Protein AF-U5P111-F1 (afdb_monomer)

Nearest PDB structures (foldseek):
  3omi-assembly2_C  TM=9.781E-01  e=2.797E-23  Cereibacter sphaeroides 2.4.1
  3oma-assembly1_A  TM=9.787E-01  e=3.598E-23  Cereibacter sphaeroides 2.4.1
  3hb3-assembly1_A  TM=9.740E-01  e=3.308E-23  Paracoccus denitrificans
  3ehb-assembly1_A  TM=9.715E-01  e=9.066E-23  Paracoccus denitrificans
  8c8q-assembly1_A  TM=9.829E-01  e=3.477E-22  Schizosaccharomyces pombe

Structure (mmCIF, N/CA/C/O backbone):
data_AF-U5P111-F1
#
_entry.id   AF-U5P111-F1
#
loop_
_atom_site.group_PDB
_atom_site.id
_atom_site.type_symbol
_atom_site.label_atom_id
_atom_site.label_alt_id
_atom_site.label_comp_id
_atom_site.label_asym_id
_atom_site.label_entity_id
_atom_site.label_seq_id
_atom_site.pdbx_PDB_ins_code
_atom_site.Cartn_x
_atom_site.Cartn_y
_atom_site.Cartn_z
_atom_site.occupancy
_atom_site.B_iso_or_equiv
_atom_site.auth_seq_id
_atom_site.auth_comp_id
_atom_site.auth_asym_id
_atom_site.auth_atom_id
_atom_site.pdbx_PDB_model_num
ATOM 1 N N . ILE A 1 1 ? 8.908 1.635 3.260 1.00 92.62 1 ILE A N 1
ATOM 2 C CA . ILE A 1 1 ? 7.699 0.840 2.935 1.00 92.62 1 ILE A CA 1
ATOM 3 C C . ILE A 1 1 ? 7.747 -0.509 3.658 1.00 92.62 1 ILE A C 1
ATOM 5 O O . ILE A 1 1 ? 7.206 -0.600 4.757 1.00 92.62 1 ILE A O 1
ATOM 9 N N . PHE A 1 2 ? 8.498 -1.484 3.136 1.00 94.75 2 PHE A N 1
ATOM 10 C CA . PHE A 1 2 ? 8.442 -2.889 3.569 1.00 94.75 2 PHE A CA 1
ATOM 11 C C . PHE A 1 2 ? 9.023 -3.203 4.952 1.00 94.75 2 PHE A C 1
ATOM 13 O O . PHE A 1 2 ? 8.617 -4.177 5.564 1.00 94.75 2 PHE A O 1
ATOM 20 N N . PHE A 1 3 ? 9.935 -2.386 5.486 1.00 95.44 3 PHE A N 1
ATOM 21 C CA . PHE A 1 3 ? 10.638 -2.689 6.748 1.00 95.44 3 PHE A CA 1
ATOM 22 C C . PHE A 1 3 ? 10.368 -1.685 7.877 1.00 95.44 3 PHE A C 1
ATOM 24 O O . PHE A 1 3 ? 11.068 -1.678 8.880 1.00 95.44 3 PHE A O 1
ATOM 31 N N . ASN A 1 4 ? 9.359 -0.822 7.719 1.00 94.19 4 ASN A N 1
ATOM 32 C CA . ASN A 1 4 ? 8.941 0.119 8.764 1.00 94.19 4 ASN A CA 1
ATOM 33 C C . ASN A 1 4 ? 7.410 0.184 8.852 1.00 94.19 4 ASN A C 1
ATOM 35 O O . ASN A 1 4 ? 6.825 -0.430 9.738 1.00 94.19 4 ASN A O 1
ATOM 39 N N . ILE A 1 5 ? 6.759 0.838 7.883 1.00 94.81 5 ILE A N 1
ATOM 40 C CA . ILE A 1 5 ? 5.301 1.033 7.887 1.00 94.81 5 ILE A CA 1
ATOM 41 C C . ILE A 1 5 ? 4.551 -0.296 7.885 1.00 94.81 5 ILE A C 1
ATOM 43 O O . ILE A 1 5 ? 3.674 -0.495 8.720 1.00 94.81 5 ILE A O 1
ATOM 47 N N . MET A 1 6 ? 4.920 -1.218 6.994 1.00 95.25 6 MET A N 1
ATOM 48 C CA . MET A 1 6 ? 4.245 -2.509 6.882 1.00 95.25 6 MET A CA 1
ATOM 49 C C . MET A 1 6 ? 4.397 -3.359 8.170 1.00 95.25 6 MET A C 1
ATOM 51 O O . MET A 1 6 ? 3.378 -3.723 8.766 1.00 95.25 6 MET A O 1
ATOM 55 N N . PRO A 1 7 ? 5.613 -3.585 8.716 1.00 94.69 7 PRO A N 1
ATOM 56 C CA . PRO A 1 7 ? 5.781 -4.249 10.007 1.00 94.69 7 PRO A CA 1
ATOM 57 C C . PRO A 1 7 ? 5.166 -3.500 11.186 1.00 94.69 7 PRO A C 1
ATOM 59 O O . PRO A 1 7 ? 4.775 -4.148 12.143 1.00 94.69 7 PRO A O 1
ATOM 62 N N . GLY A 1 8 ? 5.077 -2.169 11.157 1.00 94.94 8 GLY A N 1
ATOM 63 C CA . GLY A 1 8 ? 4.515 -1.382 12.255 1.00 94.94 8 GLY A CA 1
ATOM 64 C C . GLY A 1 8 ? 2.986 -1.396 12.282 1.00 94.94 8 GLY A C 1
ATOM 65 O O . GLY A 1 8 ? 2.378 -1.803 13.273 1.00 94.94 8 GLY A O 1
ATOM 66 N N . LEU A 1 9 ? 2.359 -0.960 11.187 1.00 95.62 9 LEU A N 1
ATOM 67 C CA . LEU A 1 9 ? 0.913 -0.747 11.099 1.00 95.62 9 LEU A CA 1
ATOM 68 C C . LEU A 1 9 ? 0.121 -2.013 10.764 1.00 95.62 9 LEU A C 1
ATOM 70 O O . LEU A 1 9 ? -0.975 -2.188 11.286 1.00 95.62 9 LEU A O 1
ATOM 74 N N . PHE A 1 10 ? 0.629 -2.892 9.901 1.00 97.06 10 PHE A N 1
ATOM 75 C CA . PHE A 1 10 ? -0.051 -4.156 9.612 1.00 97.06 10 PHE A CA 1
ATOM 76 C C . PHE A 1 10 ? 0.418 -5.248 10.571 1.00 97.06 10 PHE A C 1
ATOM 78 O O . PHE A 1 10 ? -0.392 -5.829 11.290 1.00 97.06 10 PHE A O 1
ATOM 85 N N . GLY A 1 11 ? 1.735 -5.470 10.635 1.00 95.25 11 GLY A N 1
ATOM 86 C CA . GLY A 1 11 ? 2.344 -6.484 11.491 1.00 95.25 11 GLY A CA 1
ATOM 87 C C . GLY A 1 11 ? 2.107 -6.216 12.977 1.00 95.25 11 GLY A C 1
ATOM 88 O O . GLY A 1 11 ? 1.381 -6.956 13.625 1.00 95.25 11 GLY A O 1
ATOM 89 N N . GLY A 1 12 ? 2.710 -5.174 13.538 1.00 94.19 12 GLY A N 1
ATOM 90 C CA . GLY A 1 12 ? 2.737 -4.896 14.973 1.00 94.19 12 GLY A CA 1
ATOM 91 C C . GLY A 1 12 ? 1.351 -4.613 15.537 1.00 94.19 12 GLY A C 1
ATOM 92 O O . GLY A 1 12 ? 0.909 -5.301 16.457 1.00 94.19 12 GLY A O 1
ATOM 93 N N . PHE A 1 13 ? 0.633 -3.651 14.949 1.00 95.25 13 PHE A N 1
ATOM 94 C CA . PHE A 1 13 ? -0.731 -3.337 15.380 1.00 95.25 13 PHE A CA 1
ATOM 95 C C . PHE A 1 13 ? -1.688 -4.523 15.178 1.00 95.25 13 PHE A C 1
ATOM 97 O O . PHE A 1 13 ? -2.450 -4.842 16.089 1.00 95.25 13 PHE A O 1
ATOM 104 N N . GLY A 1 14 ? -1.633 -5.213 14.032 1.00 96.44 14 GLY A N 1
ATOM 105 C CA . GLY A 1 14 ? -2.470 -6.387 13.774 1.00 96.44 14 GLY A CA 1
ATOM 106 C C . GLY A 1 14 ? -2.196 -7.520 14.762 1.00 96.44 14 GLY A C 1
ATOM 107 O O . GLY A 1 14 ? -3.120 -8.039 15.377 1.00 96.44 14 GLY A O 1
ATOM 108 N N . ASN A 1 15 ? -0.928 -7.849 14.998 1.00 96.62 15 ASN A N 1
ATOM 109 C CA . ASN A 1 15 ? -0.552 -8.916 15.921 1.00 96.62 15 ASN A CA 1
ATOM 110 C C . ASN A 1 15 ? -0.963 -8.641 17.363 1.00 96.62 15 ASN A C 1
ATOM 112 O O . ASN A 1 15 ? -1.426 -9.551 18.047 1.00 96.62 15 ASN A O 1
ATOM 116 N N . TYR A 1 16 ? -0.806 -7.399 17.817 1.00 95.12 16 TYR A N 1
ATOM 117 C CA . TYR A 1 16 ? -1.111 -7.038 19.193 1.00 95.12 16 TYR A CA 1
ATOM 118 C C . TYR A 1 16 ? -2.617 -6.855 19.418 1.00 95.12 16 TYR A C 1
ATOM 120 O O . TYR A 1 16 ? -3.183 -7.410 20.356 1.00 95.12 16 TYR A O 1
ATOM 128 N N . PHE A 1 17 ? -3.292 -6.084 18.559 1.00 96.06 17 PHE A N 1
ATOM 129 C CA . PHE A 1 17 ? -4.669 -5.661 18.815 1.00 96.06 17 PHE A CA 1
ATOM 130 C C . PHE A 1 17 ? -5.727 -6.533 18.160 1.00 96.06 17 PHE A C 1
ATOM 132 O O . PHE A 1 17 ? -6.838 -6.577 18.680 1.00 96.06 17 PHE A O 1
ATOM 139 N N . LEU A 1 18 ? -5.453 -7.228 17.051 1.00 97.19 18 LEU A N 1
ATOM 140 C CA . LEU A 1 18 ? -6.498 -8.003 16.375 1.00 97.19 18 LEU A CA 1
ATOM 141 C C . LEU A 1 18 ? -7.121 -9.079 17.282 1.00 97.19 18 LEU A C 1
ATOM 143 O O . LEU A 1 18 ? -8.354 -9.150 17.298 1.00 97.19 18 LEU A O 1
ATOM 147 N N . PRO A 1 19 ? -6.353 -9.854 18.082 1.00 96.81 19 PRO A N 1
ATOM 148 C CA . PRO A 1 19 ? -6.948 -10.801 19.022 1.00 96.81 19 PRO A CA 1
ATOM 149 C C . PRO A 1 19 ? -7.840 -10.111 20.057 1.00 96.81 19 PRO A C 1
ATOM 151 O O . PRO A 1 19 ? -8.974 -10.528 20.286 1.00 96.81 19 PRO A O 1
ATOM 154 N N . ILE A 1 20 ? -7.362 -8.993 20.613 1.00 95.62 20 ILE A N 1
ATOM 155 C CA . ILE A 1 20 ? -8.074 -8.201 21.623 1.00 95.62 20 ILE A CA 1
ATOM 156 C C . ILE A 1 20 ? -9.394 -7.670 21.050 1.00 95.62 20 ILE A C 1
ATOM 158 O O . ILE A 1 20 ? -10.451 -7.834 21.656 1.00 95.62 20 ILE A O 1
ATOM 162 N N . LEU A 1 21 ? -9.352 -7.091 19.849 1.00 95.44 21 LEU A N 1
ATOM 163 C CA . LEU A 1 21 ? -10.518 -6.548 19.149 1.00 95.44 21 LEU A CA 1
ATOM 164 C C . LEU A 1 21 ? -11.525 -7.636 18.750 1.00 95.44 21 LEU A C 1
ATOM 166 O O . LEU A 1 21 ? -12.714 -7.350 18.628 1.00 95.44 21 LEU A O 1
ATOM 170 N N . CYS A 1 22 ? -11.069 -8.875 18.553 1.00 95.75 22 CYS A N 1
ATOM 171 C CA . CYS A 1 22 ? -11.931 -10.024 18.277 1.00 95.75 22 CYS A CA 1
ATOM 172 C C . CYS A 1 22 ? -12.444 -10.717 19.550 1.00 95.75 22 CYS A C 1
ATOM 174 O O . CYS A 1 22 ? -13.313 -11.587 19.452 1.00 95.75 22 CYS A O 1
ATOM 176 N N . GLY A 1 23 ? -11.925 -10.360 20.729 1.00 95.44 23 GLY A N 1
ATOM 177 C CA . GLY A 1 23 ? -12.193 -11.066 21.981 1.00 95.44 23 GLY A CA 1
ATOM 178 C C . GLY A 1 23 ? -11.633 -12.494 22.005 1.00 95.44 23 GLY A C 1
ATOM 179 O O . GLY A 1 23 ? -12.200 -13.356 22.673 1.00 95.44 23 GLY A O 1
ATOM 180 N N . SER A 1 24 ? -10.561 -12.760 21.255 1.00 95.62 24 SER A N 1
ATOM 181 C CA . SER A 1 24 ? -9.859 -14.045 21.236 1.00 95.62 24 SER A CA 1
ATOM 182 C C . SER A 1 24 ? -8.612 -13.994 22.119 1.00 95.62 24 SER A C 1
ATOM 184 O O . SER A 1 24 ? -7.930 -12.973 22.171 1.00 95.62 24 SER A O 1
ATOM 186 N N . ALA A 1 25 ? -8.274 -15.110 22.769 1.00 94.19 25 ALA A N 1
ATOM 187 C CA . ALA A 1 25 ? -7.081 -15.193 23.616 1.00 94.19 25 ALA A CA 1
ATOM 188 C C . ALA A 1 25 ? -5.769 -15.067 22.819 1.00 94.19 25 ALA A C 1
ATOM 190 O O . ALA A 1 25 ? -4.797 -14.522 23.329 1.00 94.19 25 ALA A O 1
ATOM 191 N N . GLU A 1 26 ? -5.749 -15.552 21.574 1.00 95.69 26 GLU A N 1
ATOM 192 C CA . GLU A 1 26 ? -4.587 -15.491 20.687 1.00 95.69 26 GLU A CA 1
ATOM 193 C C . GLU A 1 26 ? -5.014 -15.552 19.206 1.00 95.69 26 GLU A C 1
ATOM 195 O O . GLU A 1 26 ? -6.188 -15.774 18.896 1.00 95.69 26 GLU A O 1
ATOM 200 N N . LEU A 1 27 ? -4.066 -15.337 18.289 1.00 97.62 27 LEU A N 1
ATOM 201 C CA . LEU A 1 27 ? -4.226 -15.595 16.857 1.00 97.62 27 LEU A CA 1
ATOM 202 C C . LEU A 1 27 ? -4.373 -17.098 16.563 1.00 97.62 27 LEU A C 1
ATOM 204 O O . LEU A 1 27 ? -3.871 -17.944 17.299 1.00 97.62 27 LEU A O 1
ATOM 208 N N . ALA A 1 28 ? -5.001 -17.429 15.434 1.00 97.88 28 ALA A N 1
ATOM 209 C CA . ALA A 1 28 ? -5.301 -18.805 15.039 1.00 97.88 28 ALA A CA 1
ATOM 210 C C . ALA A 1 28 ? -4.066 -19.693 14.845 1.00 97.88 28 ALA A C 1
ATOM 212 O O . ALA A 1 28 ? -4.097 -20.876 15.181 1.00 97.88 28 ALA A O 1
ATOM 213 N N . TYR A 1 29 ? -2.973 -19.130 14.332 1.00 97.75 29 TYR A N 1
ATOM 214 C CA . TYR A 1 29 ? -1.736 -19.856 14.068 1.00 97.75 29 TYR A CA 1
ATOM 215 C C . TYR A 1 29 ? -0.525 -19.178 14.735 1.00 97.75 29 TYR A C 1
ATOM 217 O O . TYR A 1 29 ? 0.287 -18.554 14.047 1.00 97.75 29 TYR A O 1
ATOM 225 N N . PRO A 1 30 ? -0.322 -19.337 16.059 1.00 96.88 30 PRO A N 1
ATOM 226 C CA . PRO A 1 30 ? 0.752 -18.649 16.790 1.00 96.88 30 PRO A CA 1
ATOM 227 C C . PRO A 1 30 ? 2.161 -18.954 16.257 1.00 96.88 30 PRO A C 1
ATOM 229 O O . PRO A 1 30 ? 3.028 -18.085 16.206 1.00 96.88 30 PRO A O 1
ATOM 232 N N . ARG A 1 31 ? 2.401 -20.186 15.784 1.00 97.62 31 ARG A N 1
ATOM 233 C CA . ARG A 1 31 ? 3.701 -20.586 15.211 1.00 97.62 31 ARG A CA 1
ATOM 234 C C . ARG A 1 31 ? 3.961 -19.964 13.841 1.00 97.62 31 ARG A C 1
ATOM 236 O O . ARG A 1 31 ? 5.062 -19.486 13.599 1.00 97.62 31 ARG A O 1
ATOM 243 N N . ILE A 1 32 ? 2.948 -19.937 12.968 1.00 96.31 32 ILE A N 1
ATOM 244 C CA . ILE A 1 32 ? 3.015 -19.235 11.673 1.00 96.31 32 ILE A CA 1
ATOM 245 C C . ILE A 1 32 ? 3.294 -17.755 11.925 1.00 96.31 32 ILE A C 1
ATOM 247 O O . ILE A 1 32 ? 4.134 -17.160 11.258 1.00 96.31 32 ILE A O 1
ATOM 251 N N . ASN A 1 33 ? 2.657 -17.198 12.953 1.00 97.50 33 ASN A N 1
ATOM 252 C CA . ASN A 1 33 ? 2.879 -15.829 13.368 1.00 97.50 33 ASN A CA 1
ATOM 253 C C . ASN A 1 33 ? 4.335 -15.554 13.761 1.00 97.50 33 ASN A C 1
ATOM 255 O O . ASN A 1 33 ? 4.964 -14.642 13.229 1.00 97.50 33 ASN A O 1
ATOM 259 N N . SER A 1 34 ? 4.888 -16.390 14.644 1.00 97.06 34 SER A N 1
ATOM 260 C CA . SER A 1 34 ? 6.286 -16.301 15.073 1.00 97.06 34 SER A CA 1
ATOM 261 C C . SER A 1 34 ? 7.255 -16.415 13.893 1.00 97.06 34 SER A C 1
ATOM 263 O O . SER A 1 34 ? 8.165 -15.597 13.778 1.00 97.06 34 SER A O 1
ATOM 265 N N . ILE A 1 35 ? 7.026 -17.359 12.972 1.00 97.62 35 ILE A N 1
ATOM 266 C CA . ILE A 1 35 ? 7.855 -17.504 11.766 1.00 97.62 35 ILE A CA 1
ATOM 267 C C . ILE A 1 35 ? 7.774 -16.240 10.905 1.00 97.62 35 ILE A C 1
ATOM 269 O O . ILE A 1 35 ? 8.812 -15.721 10.505 1.00 97.62 35 ILE A O 1
ATOM 273 N N . SER A 1 36 ? 6.573 -15.708 10.662 1.00 97.00 36 SER A N 1
ATOM 274 C CA . SER A 1 36 ? 6.403 -14.501 9.845 1.00 97.00 36 SER A CA 1
ATOM 275 C C . SER A 1 36 ? 7.185 -13.306 10.406 1.00 97.00 36 SER A C 1
ATOM 277 O O . SER A 1 36 ? 7.883 -12.621 9.657 1.00 97.00 36 SER A O 1
ATOM 279 N N . LEU A 1 37 ? 7.181 -13.116 11.729 1.00 95.00 37 LEU A N 1
ATOM 280 C CA . LEU A 1 37 ? 7.970 -12.077 12.390 1.00 95.00 37 LEU A CA 1
ATOM 281 C C . LEU A 1 37 ? 9.480 -12.296 12.212 1.00 95.00 37 LEU A C 1
ATOM 283 O O . LEU A 1 37 ? 10.203 -11.344 11.925 1.00 95.00 37 LEU A O 1
ATOM 287 N N . LEU A 1 38 ? 9.958 -13.536 12.359 1.00 96.69 38 LEU A N 1
ATOM 288 C CA . LEU A 1 38 ? 11.382 -13.881 12.250 1.00 96.69 38 LEU A CA 1
ATOM 289 C C . LEU A 1 38 ? 11.925 -13.769 10.820 1.00 96.69 38 LEU A C 1
ATOM 291 O O . LEU A 1 38 ? 13.113 -13.505 10.641 1.00 96.69 38 LEU A O 1
ATOM 295 N N . LEU A 1 39 ? 11.074 -13.917 9.803 1.00 97.81 39 LEU A N 1
ATOM 296 C CA . LEU A 1 39 ? 11.463 -13.697 8.409 1.00 97.81 39 LEU A CA 1
ATOM 297 C C . LEU A 1 39 ? 11.758 -12.221 8.107 1.00 97.81 39 LEU A C 1
ATOM 299 O O . LEU A 1 39 ? 12.556 -11.938 7.218 1.00 97.81 39 LEU A O 1
ATOM 303 N N . GLN A 1 40 ? 11.180 -11.274 8.853 1.00 96.69 40 GLN A N 1
ATOM 304 C CA . GLN A 1 40 ? 11.347 -9.849 8.567 1.00 96.69 40 GLN A CA 1
ATOM 305 C C . GLN A 1 40 ? 12.775 -9.310 8.757 1.00 96.69 40 GLN A C 1
ATOM 307 O O . GLN A 1 40 ? 13.263 -8.637 7.846 1.00 96.69 40 GLN A O 1
ATOM 312 N N . PRO A 1 41 ? 13.493 -9.590 9.865 1.00 97.12 41 PRO A N 1
ATOM 313 C CA . PRO A 1 41 ? 14.898 -9.204 9.975 1.00 97.12 41 PRO A CA 1
ATOM 314 C C . PRO A 1 41 ? 15.779 -9.920 8.943 1.00 97.12 41 PRO A C 1
ATOM 316 O O . PRO A 1 41 ? 16.716 -9.310 8.438 1.00 97.12 41 PRO A O 1
ATOM 319 N N . VAL A 1 42 ? 15.466 -11.168 8.570 1.00 97.81 42 VAL A N 1
ATOM 320 C CA . VAL A 1 42 ? 16.195 -11.889 7.510 1.00 97.81 42 VAL A CA 1
ATOM 321 C C . VAL A 1 42 ? 16.022 -11.184 6.163 1.00 97.81 42 VAL A C 1
ATOM 323 O O . VAL A 1 42 ? 17.011 -10.871 5.505 1.00 97.81 42 VAL A O 1
ATOM 326 N N . ALA A 1 43 ? 14.783 -10.864 5.782 1.00 98.06 43 ALA A N 1
ATOM 327 C CA . ALA A 1 43 ? 14.477 -10.101 4.575 1.00 98.06 43 ALA A CA 1
ATOM 328 C C . ALA A 1 43 ? 15.171 -8.731 4.564 1.00 98.06 43 ALA A C 1
ATOM 330 O O . ALA A 1 43 ? 15.718 -8.324 3.543 1.00 98.06 43 ALA A O 1
ATOM 331 N N . PHE A 1 44 ? 15.191 -8.035 5.702 1.00 97.12 44 PHE A N 1
ATOM 332 C CA . PHE A 1 44 ? 15.853 -6.738 5.819 1.00 97.12 44 PHE A CA 1
ATOM 333 C C . PHE A 1 44 ? 17.366 -6.834 5.613 1.00 97.12 44 PHE A C 1
ATOM 335 O O . PHE A 1 44 ? 17.933 -6.027 4.878 1.00 97.12 44 PHE A O 1
ATOM 342 N N . VAL A 1 45 ? 18.013 -7.840 6.214 1.00 97.06 45 VAL A N 1
ATOM 343 C CA . VAL A 1 45 ? 19.445 -8.100 6.009 1.00 97.06 45 VAL A CA 1
ATOM 344 C C . VAL A 1 45 ? 19.727 -8.362 4.533 1.00 97.06 45 VAL A C 1
ATOM 346 O O . VAL A 1 45 ? 20.634 -7.743 3.988 1.00 97.06 45 VAL A O 1
ATOM 349 N N . LEU A 1 46 ? 18.921 -9.195 3.866 1.00 96.56 46 LEU A N 1
ATOM 350 C CA . LEU A 1 46 ? 19.061 -9.456 2.430 1.00 96.56 46 LEU A CA 1
ATOM 351 C C . LEU A 1 46 ? 18.992 -8.167 1.600 1.00 96.56 46 LEU A C 1
ATOM 353 O O . LEU A 1 46 ? 19.876 -7.921 0.787 1.00 96.56 46 LEU A O 1
ATOM 357 N N . VAL A 1 47 ? 18.016 -7.292 1.856 1.00 94.69 47 VAL A N 1
ATOM 358 C CA . VAL A 1 47 ? 17.923 -6.015 1.130 1.00 94.69 47 VAL A CA 1
ATOM 359 C C . VAL A 1 47 ? 19.131 -5.113 1.408 1.00 94.69 47 VAL A C 1
ATOM 361 O O . VAL A 1 47 ? 19.655 -4.497 0.482 1.00 94.69 47 VAL A O 1
ATOM 364 N N . ILE A 1 48 ? 19.619 -5.052 2.652 1.00 94.12 48 ILE A N 1
ATOM 365 C CA . ILE A 1 48 ? 20.803 -4.249 2.996 1.00 94.12 48 ILE A CA 1
ATOM 366 C C . ILE A 1 48 ? 22.062 -4.759 2.296 1.00 94.12 48 ILE A C 1
ATOM 368 O O . ILE A 1 48 ? 22.901 -3.940 1.919 1.00 94.12 48 ILE A O 1
ATOM 372 N N . LEU A 1 49 ? 22.201 -6.068 2.066 1.00 93.50 49 LEU A N 1
ATOM 373 C CA . LEU A 1 49 ? 23.359 -6.614 1.350 1.00 93.50 49 LEU A CA 1
ATOM 374 C C . LEU A 1 49 ? 23.526 -6.010 -0.054 1.00 93.50 49 LEU A C 1
ATOM 376 O O . LEU A 1 49 ? 24.650 -5.947 -0.538 1.00 93.50 49 LEU A O 1
ATOM 380 N N . SER A 1 50 ? 22.466 -5.461 -0.659 1.00 92.38 50 SER A N 1
ATOM 381 C CA . SER A 1 50 ? 22.543 -4.730 -1.936 1.00 92.38 50 SER A CA 1
ATOM 382 C C . SER A 1 50 ? 23.420 -3.476 -1.859 1.00 92.38 50 SER A C 1
ATOM 384 O O . SER A 1 50 ? 24.038 -3.056 -2.831 1.00 92.38 50 SER A O 1
ATOM 386 N N . THR A 1 51 ? 23.513 -2.858 -0.681 1.00 89.50 51 THR A N 1
ATOM 387 C CA . THR A 1 51 ? 24.410 -1.711 -0.463 1.00 89.50 51 THR A CA 1
ATOM 388 C C . THR A 1 51 ? 25.871 -2.134 -0.316 1.00 89.50 51 THR A C 1
ATOM 390 O O . THR A 1 51 ? 26.764 -1.323 -0.536 1.00 89.50 51 THR A O 1
ATOM 393 N N . ALA A 1 52 ? 26.109 -3.399 0.041 1.00 88.31 52 ALA A N 1
ATOM 394 C CA . ALA A 1 52 ? 27.436 -3.983 0.197 1.00 88.31 52 ALA A CA 1
ATOM 395 C C . ALA A 1 52 ? 27.924 -4.720 -1.063 1.00 88.31 52 ALA A C 1
ATOM 397 O O . ALA A 1 52 ? 29.109 -5.037 -1.154 1.00 88.31 52 ALA A O 1
ATOM 398 N N . SER A 1 53 ? 27.039 -5.010 -2.022 1.00 85.81 53 SER A N 1
ATOM 399 C CA . SER A 1 53 ? 27.408 -5.612 -3.305 1.00 85.81 53 SER A CA 1
ATOM 400 C C . SER A 1 53 ? 28.142 -4.625 -4.214 1.00 85.81 53 SER A C 1
ATOM 402 O O . SER A 1 53 ? 27.995 -3.408 -4.090 1.00 85.81 53 SER A O 1
ATOM 404 N N . GLU A 1 54 ? 28.909 -5.160 -5.163 1.00 78.38 54 GLU A N 1
ATOM 405 C CA . GLU A 1 54 ? 29.658 -4.374 -6.147 1.00 78.38 54 GLU A CA 1
ATOM 406 C C . GLU A 1 54 ? 28.748 -3.373 -6.878 1.00 78.38 54 GLU A C 1
ATOM 408 O O . GLU A 1 54 ? 27.634 -3.710 -7.270 1.00 78.38 54 GLU A O 1
ATOM 413 N N . PHE A 1 55 ? 29.208 -2.126 -7.029 1.00 74.50 55 PHE A N 1
ATOM 414 C CA . PHE A 1 55 ? 28.460 -0.998 -7.616 1.00 74.50 55 PHE A CA 1
ATOM 415 C C . PHE A 1 55 ? 27.160 -0.580 -6.893 1.00 74.50 55 PHE A C 1
ATOM 417 O O . PHE A 1 55 ? 26.574 0.437 -7.262 1.00 74.50 55 PHE A O 1
ATOM 424 N N . GLY A 1 56 ? 26.761 -1.280 -5.824 1.00 74.31 56 GLY A N 1
ATOM 425 C CA . GLY A 1 56 ? 25.548 -1.010 -5.053 1.00 74.31 56 GLY A CA 1
ATOM 426 C C . GLY A 1 56 ? 24.242 -1.208 -5.838 1.00 74.31 56 GLY A C 1
ATOM 427 O O . GLY A 1 56 ? 24.227 -1.489 -7.036 1.00 74.31 56 GLY A O 1
ATOM 428 N N . GLY A 1 57 ? 23.111 -1.035 -5.152 1.00 72.38 57 GLY A N 1
ATOM 429 C CA . GLY A 1 57 ? 21.801 -0.907 -5.794 1.00 72.38 57 GLY A CA 1
ATOM 430 C C . GLY A 1 57 ? 21.604 0.486 -6.411 1.00 72.38 57 GLY A C 1
ATOM 431 O O . GLY A 1 57 ? 21.891 1.494 -5.769 1.00 72.38 57 GLY A O 1
ATOM 432 N N . GLY A 1 58 ? 21.086 0.556 -7.643 1.00 83.06 58 GLY A N 1
ATOM 433 C CA . GLY A 1 58 ? 20.927 1.821 -8.386 1.00 83.06 58 GLY A CA 1
ATOM 434 C C . GLY A 1 58 ? 19.737 1.869 -9.350 1.00 83.06 58 GLY A C 1
ATOM 435 O O . GLY A 1 58 ? 19.657 2.748 -10.199 1.00 83.06 58 GLY A O 1
ATOM 436 N N . THR A 1 59 ? 18.807 0.925 -9.231 1.00 89.62 59 THR A N 1
ATOM 437 C CA . THR A 1 59 ? 17.667 0.729 -10.146 1.00 89.62 59 THR A CA 1
ATOM 438 C C . THR A 1 59 ? 16.407 1.503 -9.746 1.00 89.62 59 THR A C 1
ATOM 440 O O . THR A 1 59 ? 15.388 1.428 -10.432 1.00 89.62 59 THR A O 1
ATOM 443 N N . GLY A 1 60 ? 16.446 2.216 -8.615 1.00 91.94 60 GLY A N 1
ATOM 444 C CA . GLY A 1 60 ? 15.249 2.726 -7.947 1.00 91.94 60 GLY A CA 1
ATOM 445 C C . GLY A 1 60 ? 14.454 1.618 -7.244 1.00 91.94 60 GLY A C 1
ATOM 446 O O . GLY A 1 60 ? 14.736 0.431 -7.376 1.00 91.94 60 GLY A O 1
ATOM 447 N N . TRP A 1 61 ? 13.437 2.000 -6.467 1.00 94.12 61 TRP A N 1
ATOM 448 C CA . TRP A 1 61 ? 12.633 1.035 -5.700 1.00 94.12 61 TRP A CA 1
ATOM 449 C C . TRP A 1 61 ? 11.720 0.159 -6.574 1.00 94.12 61 TRP A C 1
ATOM 451 O O . TRP A 1 61 ? 11.218 -0.856 -6.096 1.00 94.12 61 TRP A O 1
ATOM 461 N N . THR A 1 62 ? 11.507 0.547 -7.836 1.00 96.12 62 THR A N 1
ATOM 462 C CA . THR A 1 62 ? 10.656 -0.170 -8.791 1.00 96.12 62 THR A CA 1
ATOM 463 C C . THR A 1 62 ? 11.383 -1.294 -9.526 1.00 96.12 62 THR A C 1
ATOM 465 O O . THR A 1 62 ? 10.727 -2.205 -10.018 1.00 96.12 62 THR A O 1
ATOM 468 N N . LEU A 1 63 ? 12.722 -1.279 -9.569 1.00 95.69 63 LEU A N 1
ATOM 469 C CA . LEU A 1 63 ? 13.547 -2.282 -10.259 1.00 95.69 63 LEU A CA 1
ATOM 470 C C . LEU A 1 63 ? 13.211 -2.433 -11.758 1.00 95.69 63 LEU A C 1
ATOM 472 O O . LEU A 1 63 ? 13.178 -3.550 -12.273 1.00 95.69 63 LEU A O 1
ATOM 476 N N . TYR A 1 64 ? 12.955 -1.332 -12.470 1.00 97.00 64 TYR A N 1
ATOM 477 C CA . TYR A 1 64 ? 12.572 -1.401 -13.884 1.00 97.00 64 TYR A CA 1
ATOM 478 C C . TYR A 1 64 ? 13.674 -1.976 -14.794 1.00 97.00 64 TYR A C 1
ATOM 480 O O . TYR A 1 64 ? 14.795 -1.453 -14.792 1.00 97.00 64 TYR A O 1
ATOM 488 N N . PRO A 1 65 ? 13.362 -2.985 -15.632 1.00 95.69 65 PRO A N 1
ATOM 489 C CA . PRO A 1 65 ? 14.186 -3.327 -16.784 1.00 95.69 65 PRO A CA 1
ATOM 490 C C . PRO A 1 65 ? 14.064 -2.229 -17.865 1.00 95.69 65 PRO A C 1
ATOM 492 O O . PRO A 1 65 ? 13.071 -1.498 -17.892 1.00 95.69 65 PRO A O 1
ATOM 495 N N . PRO A 1 66 ? 15.065 -2.062 -18.748 1.00 93.81 66 PRO A N 1
ATOM 496 C CA . PRO A 1 66 ? 16.290 -2.858 -18.851 1.00 93.81 66 PRO A CA 1
ATOM 497 C C . PRO A 1 66 ? 17.379 -2.453 -17.844 1.00 93.81 66 PRO A C 1
ATOM 499 O O . PRO A 1 66 ? 18.439 -3.067 -17.808 1.00 93.81 66 PRO A O 1
ATOM 502 N N . LEU A 1 67 ? 17.157 -1.424 -17.014 1.00 94.06 67 LEU A N 1
ATOM 503 C CA . LEU A 1 67 ? 18.177 -0.980 -16.061 1.00 94.06 67 LEU A CA 1
ATOM 504 C C . LEU A 1 67 ? 18.486 -2.076 -15.034 1.00 94.06 67 LEU A C 1
ATOM 506 O O . LEU A 1 67 ? 19.650 -2.382 -14.811 1.00 94.06 67 LEU A O 1
ATOM 510 N N . SER A 1 68 ? 17.468 -2.713 -14.458 1.00 93.50 68 SER A N 1
ATOM 511 C CA . SER A 1 68 ? 17.647 -3.806 -13.491 1.00 93.50 68 SER A CA 1
ATOM 512 C C . SER A 1 68 ? 18.209 -5.103 -14.076 1.00 93.50 68 SER A C 1
ATOM 514 O O . SER A 1 68 ? 18.694 -5.931 -13.310 1.00 93.50 68 SER A O 1
ATOM 516 N N . THR A 1 69 ? 18.205 -5.263 -15.402 1.00 91.94 69 THR A N 1
ATOM 517 C CA . THR A 1 69 ? 18.843 -6.386 -16.110 1.00 91.94 69 THR A CA 1
ATOM 518 C C . THR A 1 69 ? 20.182 -6.008 -16.752 1.00 91.94 69 THR A C 1
ATOM 520 O O . THR A 1 69 ? 20.841 -6.845 -17.366 1.00 91.94 69 THR A O 1
ATOM 523 N N . SER A 1 70 ? 20.630 -4.756 -16.604 1.00 86.38 70 SER A N 1
ATOM 524 C CA . SER A 1 70 ? 21.849 -4.260 -17.241 1.00 86.38 70 SER A CA 1
ATOM 525 C C . SER A 1 70 ? 23.109 -4.751 -16.528 1.00 86.38 70 SER A C 1
ATOM 527 O O . SER A 1 70 ? 23.600 -4.134 -15.578 1.00 86.38 70 SER A O 1
ATOM 529 N N . LEU A 1 71 ? 23.695 -5.821 -17.070 1.00 81.06 71 LEU A N 1
ATOM 530 C CA . LEU A 1 71 ? 24.968 -6.395 -16.613 1.00 81.06 71 LEU A CA 1
ATOM 531 C C . LEU A 1 71 ? 26.165 -5.440 -16.783 1.00 81.06 71 LEU A C 1
ATOM 533 O O . LEU A 1 71 ? 27.217 -5.651 -16.187 1.00 81.06 71 LEU A O 1
ATOM 537 N N . MET A 1 72 ? 26.031 -4.406 -17.621 1.00 73.50 72 MET A N 1
ATOM 538 C CA . MET A 1 72 ? 27.114 -3.459 -17.912 1.00 73.50 72 MET A CA 1
ATOM 539 C C . MET A 1 72 ? 27.205 -2.315 -16.898 1.00 73.50 72 MET A C 1
ATOM 541 O O . MET A 1 72 ? 28.257 -1.690 -16.787 1.00 73.50 72 MET A O 1
ATOM 545 N N . SER A 1 73 ? 26.113 -2.007 -16.193 1.00 69.38 73 SER A N 1
ATOM 546 C CA . SER A 1 73 ? 26.027 -0.839 -15.304 1.00 69.38 73 SER A CA 1
ATOM 547 C C . SER A 1 73 ? 25.783 -1.188 -13.841 1.00 69.38 73 SER A C 1
ATOM 549 O O . SER A 1 73 ? 25.998 -0.335 -12.983 1.00 69.38 73 SER A O 1
ATOM 551 N N . LEU A 1 74 ? 25.305 -2.398 -13.548 1.00 78.75 74 LEU A N 1
ATOM 552 C CA . LEU A 1 74 ? 24.923 -2.821 -12.205 1.00 78.75 74 LEU A CA 1
ATOM 553 C C . LEU A 1 74 ? 25.377 -4.257 -11.945 1.00 78.75 74 LEU A C 1
ATOM 555 O O . LEU A 1 74 ? 25.383 -5.092 -12.847 1.00 78.75 74 LEU A O 1
ATOM 559 N N . SER A 1 75 ? 25.732 -4.550 -10.692 1.00 83.12 75 SER A N 1
ATOM 560 C CA . SER A 1 75 ? 25.981 -5.929 -10.275 1.00 83.12 75 SER A CA 1
ATOM 561 C C . SER A 1 75 ? 24.656 -6.695 -10.207 1.00 83.12 75 SER A C 1
ATOM 563 O O . SER A 1 75 ? 23.747 -6.245 -9.500 1.00 83.12 75 SER A O 1
ATOM 565 N N . PRO A 1 76 ? 24.540 -7.872 -10.852 1.00 87.88 76 PRO A N 1
ATOM 566 C CA . PRO A 1 76 ? 23.369 -8.740 -10.705 1.00 87.88 76 PRO A CA 1
ATOM 567 C C . PRO A 1 76 ? 23.095 -9.078 -9.240 1.00 87.88 76 PRO A C 1
ATOM 569 O O . PRO A 1 76 ? 21.953 -9.032 -8.795 1.00 87.88 76 PRO A O 1
ATOM 572 N N . VAL A 1 77 ? 24.163 -9.267 -8.455 1.00 91.44 77 VAL A N 1
ATOM 573 C CA . VAL A 1 77 ? 24.085 -9.578 -7.023 1.00 91.44 77 VAL A CA 1
ATOM 574 C C . VAL A 1 77 ? 23.322 -8.497 -6.254 1.00 91.44 77 VAL A C 1
ATOM 576 O O . VAL A 1 77 ? 22.579 -8.819 -5.327 1.00 91.44 77 VAL A O 1
ATOM 579 N N . ALA A 1 78 ? 23.455 -7.223 -6.644 1.00 92.06 78 ALA A N 1
ATOM 580 C CA . ALA A 1 78 ? 22.740 -6.121 -6.005 1.00 92.06 78 ALA A CA 1
ATOM 581 C C . ALA A 1 78 ? 21.222 -6.245 -6.176 1.00 92.06 78 ALA A C 1
ATOM 583 O O . ALA A 1 78 ? 20.474 -5.947 -5.242 1.00 92.06 78 ALA A O 1
ATOM 584 N N . VAL A 1 79 ? 20.767 -6.692 -7.349 1.00 93.81 79 VAL A N 1
ATOM 585 C CA . VAL A 1 79 ? 19.348 -6.919 -7.652 1.00 93.81 79 VAL A CA 1
ATOM 586 C C . VAL A 1 79 ? 18.872 -8.221 -7.008 1.00 93.81 79 VAL A C 1
ATOM 588 O O . VAL A 1 79 ? 17.806 -8.234 -6.393 1.00 93.81 79 VAL A O 1
ATOM 591 N N . ASP A 1 80 ? 19.689 -9.275 -7.045 1.00 94.75 80 ASP A N 1
ATOM 592 C CA . ASP A 1 80 ? 19.373 -10.596 -6.494 1.00 94.75 80 ASP A CA 1
ATOM 593 C C . ASP A 1 80 ? 18.989 -10.536 -5.020 1.00 94.75 80 ASP A C 1
ATOM 595 O O . ASP A 1 80 ? 17.955 -11.066 -4.609 1.00 94.75 80 ASP A O 1
ATOM 599 N N . VAL A 1 81 ? 19.804 -9.858 -4.210 1.00 95.25 81 VAL A N 1
ATOM 600 C CA . VAL A 1 81 ? 19.573 -9.779 -2.764 1.00 95.25 81 VAL A CA 1
ATOM 601 C C . VAL A 1 81 ? 18.382 -8.878 -2.416 1.00 95.25 81 VAL A C 1
ATOM 603 O O . VAL A 1 81 ? 17.676 -9.165 -1.445 1.00 95.25 81 VAL A O 1
ATOM 606 N N . ILE A 1 82 ? 18.076 -7.857 -3.236 1.00 95.94 82 ILE A N 1
ATOM 607 C CA . ILE A 1 82 ? 16.826 -7.090 -3.105 1.00 95.94 82 ILE A CA 1
ATOM 608 C C . ILE A 1 82 ? 15.634 -7.999 -3.395 1.00 95.94 82 ILE A C 1
ATOM 610 O O . ILE A 1 82 ? 14.725 -8.078 -2.569 1.00 95.94 82 ILE A O 1
ATOM 614 N N . VAL A 1 83 ? 15.628 -8.692 -4.539 1.00 96.94 83 VAL A N 1
ATOM 615 C CA . VAL A 1 83 ? 14.505 -9.552 -4.932 1.00 96.94 83 VAL A CA 1
ATOM 616 C C . VAL A 1 83 ? 14.301 -10.668 -3.912 1.00 96.94 83 VAL A C 1
ATOM 618 O O . VAL A 1 83 ? 13.174 -10.883 -3.468 1.00 96.94 83 VAL A O 1
ATOM 621 N N . LEU A 1 84 ? 15.369 -11.330 -3.462 1.00 97.62 84 LEU A N 1
ATOM 622 C CA . LEU A 1 84 ? 15.279 -12.366 -2.435 1.00 97.62 84 LEU A CA 1
ATOM 623 C C . LEU A 1 84 ? 14.718 -11.805 -1.120 1.00 97.62 84 LEU A C 1
ATOM 625 O O . LEU A 1 84 ? 13.839 -12.419 -0.515 1.00 97.62 84 LEU A O 1
ATOM 629 N N . GLY A 1 85 ? 15.162 -10.617 -0.702 1.00 97.88 85 GLY A N 1
ATOM 630 C CA . GLY A 1 85 ? 14.612 -9.926 0.463 1.00 97.88 85 GLY A CA 1
ATOM 631 C C . GLY A 1 85 ? 13.116 -9.615 0.324 1.00 97.88 85 GLY A C 1
ATOM 632 O O . GLY A 1 85 ? 12.344 -9.868 1.251 1.00 97.88 85 GLY A O 1
ATOM 633 N N . LEU A 1 86 ? 12.679 -9.135 -0.845 1.00 97.38 86 LEU A N 1
ATOM 634 C CA . LEU A 1 86 ? 11.266 -8.876 -1.139 1.00 97.38 86 LEU A CA 1
ATOM 635 C C . LEU A 1 86 ? 10.430 -10.163 -1.141 1.00 97.38 86 LEU A C 1
ATOM 637 O O . LEU A 1 86 ? 9.339 -10.170 -0.576 1.00 97.38 86 LEU A O 1
ATOM 641 N N . LEU A 1 87 ? 10.942 -11.264 -1.700 1.00 98.38 87 LEU A N 1
ATOM 642 C CA . LEU A 1 87 ? 10.268 -12.568 -1.686 1.00 98.38 87 LEU A CA 1
ATOM 643 C C . LEU A 1 87 ? 10.086 -13.091 -0.255 1.00 98.38 87 LEU A C 1
ATOM 645 O O . LEU A 1 87 ? 8.987 -13.508 0.115 1.00 98.38 87 LEU A O 1
ATOM 649 N N . VAL A 1 88 ? 11.125 -13.009 0.582 1.00 98.44 88 VAL A N 1
ATOM 650 C CA . VAL A 1 88 ? 11.048 -13.415 1.996 1.00 98.44 88 VAL A CA 1
ATOM 651 C C . VAL A 1 88 ? 10.054 -12.536 2.772 1.00 98.44 88 VAL A C 1
ATOM 653 O O . VAL A 1 88 ? 9.222 -13.061 3.519 1.00 98.44 88 VAL A O 1
ATOM 656 N N . SER A 1 89 ? 10.067 -11.216 2.555 1.00 98.00 89 SER A N 1
ATOM 657 C CA . SER A 1 89 ? 9.079 -10.293 3.142 1.00 98.00 89 SER A CA 1
ATOM 658 C C . SER A 1 89 ? 7.651 -10.571 2.643 1.00 98.00 89 SER A C 1
ATOM 660 O O . SER A 1 89 ? 6.684 -10.424 3.398 1.00 98.00 89 SER A O 1
ATOM 662 N N . GLY A 1 90 ? 7.495 -10.987 1.383 1.00 97.81 90 GLY A N 1
ATOM 663 C CA . GLY A 1 90 ? 6.215 -11.377 0.792 1.00 97.81 90 GLY A CA 1
ATOM 664 C C . GLY A 1 90 ? 5.636 -12.628 1.452 1.00 97.81 90 GLY A C 1
ATOM 665 O O . GLY A 1 90 ? 4.471 -12.627 1.851 1.00 97.81 90 GLY A O 1
ATOM 666 N N . ILE A 1 91 ? 6.463 -13.657 1.673 1.00 98.25 91 ILE A N 1
ATOM 667 C CA . ILE A 1 91 ? 6.071 -14.874 2.405 1.00 98.25 91 ILE A CA 1
ATOM 668 C C . ILE A 1 91 ? 5.594 -14.521 3.819 1.00 98.25 91 ILE A C 1
ATOM 670 O O . ILE A 1 91 ? 4.521 -14.964 4.232 1.00 98.25 91 ILE A O 1
ATOM 674 N N . SER A 1 92 ? 6.338 -13.673 4.539 1.00 98.12 92 SER A N 1
ATOM 675 C CA . SER A 1 92 ? 5.933 -13.184 5.867 1.00 98.12 92 SER A CA 1
ATOM 676 C C . SER A 1 92 ? 4.546 -12.518 5.850 1.00 98.12 92 SER A C 1
ATOM 678 O O . SER A 1 92 ? 3.682 -12.818 6.685 1.00 98.12 92 SER A O 1
ATOM 680 N N . SER A 1 93 ? 4.292 -11.669 4.853 1.00 97.94 93 SER A N 1
ATOM 681 C CA . SER A 1 93 ? 3.030 -10.933 4.718 1.00 97.94 93 SER A CA 1
ATOM 682 C C . SER A 1 93 ? 1.846 -11.845 4.365 1.00 97.94 93 SER A C 1
ATOM 684 O O . SER A 1 93 ? 0.755 -11.665 4.912 1.00 97.94 93 SER A O 1
ATOM 686 N N . ILE A 1 94 ? 2.048 -12.867 3.523 1.00 98.31 94 ILE A N 1
ATOM 687 C CA . ILE A 1 94 ? 1.033 -13.892 3.212 1.00 98.31 94 ILE A CA 1
ATOM 688 C C . ILE A 1 94 ? 0.694 -14.713 4.462 1.00 98.31 94 ILE A C 1
ATOM 690 O O . ILE A 1 94 ? -0.483 -14.904 4.776 1.00 98.31 94 ILE A O 1
ATOM 694 N N . MET A 1 95 ? 1.711 -15.157 5.211 1.00 98.25 95 MET A N 1
ATOM 695 C CA . MET A 1 95 ? 1.533 -15.907 6.460 1.00 98.25 95 MET A CA 1
ATOM 696 C C . MET A 1 95 ? 0.727 -15.105 7.490 1.00 98.25 95 MET A C 1
ATOM 698 O O . MET A 1 95 ? -0.228 -15.630 8.068 1.00 98.25 95 MET A O 1
ATOM 702 N N . SER A 1 96 ? 1.063 -13.823 7.670 1.00 98.19 96 SER A N 1
ATOM 703 C CA . SER A 1 96 ? 0.320 -12.906 8.544 1.00 98.19 96 SER A CA 1
ATOM 704 C C . SER A 1 96 ? -1.127 -12.724 8.077 1.00 98.19 96 SER A C 1
ATOM 706 O O . SER A 1 96 ? -2.053 -12.841 8.877 1.00 98.19 96 SER A O 1
ATOM 708 N N . SER A 1 97 ? -1.344 -12.516 6.775 1.00 98.56 97 SER A N 1
ATOM 709 C CA . SER A 1 97 ? -2.677 -12.294 6.198 1.00 98.56 97 SER A CA 1
ATOM 710 C C . SER A 1 97 ? -3.608 -13.491 6.399 1.00 98.56 97 SER A C 1
ATOM 712 O O . SER A 1 97 ? -4.738 -13.331 6.863 1.00 98.56 97 SER A O 1
ATOM 714 N N . LEU A 1 98 ? -3.132 -14.710 6.123 1.00 98.56 98 LEU A N 1
ATOM 715 C CA . LEU A 1 98 ? -3.906 -15.933 6.360 1.00 98.56 98 LEU A CA 1
ATOM 716 C C . LEU A 1 98 ? -4.223 -16.122 7.848 1.00 98.56 98 LEU A C 1
ATOM 718 O O . LEU A 1 98 ? -5.343 -16.501 8.201 1.00 98.56 98 LEU A O 1
ATOM 722 N N . ASN A 1 99 ? -3.261 -15.82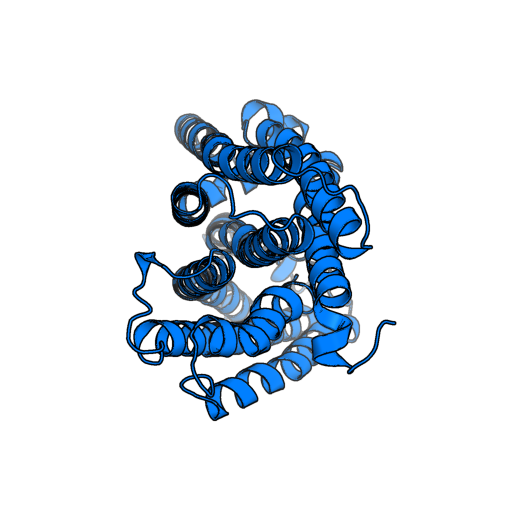8 8.725 1.00 98.50 99 ASN A N 1
ATOM 723 C CA . ASN A 1 99 ? -3.443 -15.928 10.168 1.00 98.50 99 ASN A CA 1
ATOM 724 C C . ASN A 1 99 ? -4.487 -14.927 10.692 1.00 98.50 99 ASN A C 1
ATOM 726 O O . ASN A 1 99 ? -5.399 -15.306 11.433 1.00 98.50 99 ASN A O 1
ATOM 730 N N . PHE A 1 100 ? -4.416 -13.668 10.260 1.00 98.62 100 PHE A N 1
ATOM 731 C CA . PHE A 1 100 ? -5.373 -12.629 10.636 1.00 98.62 100 PHE A CA 1
ATOM 732 C C . PHE A 1 100 ? -6.786 -12.935 10.144 1.00 98.62 100 PHE A C 1
ATOM 734 O O . PHE A 1 100 ? -7.724 -12.884 10.941 1.00 98.62 100 PHE A O 1
ATOM 741 N N . LEU A 1 101 ? -6.952 -13.327 8.876 1.00 98.56 101 LEU A N 1
ATOM 742 C CA . LEU A 1 101 ? -8.266 -13.704 8.348 1.00 98.56 101 LEU A CA 1
ATOM 743 C C . LEU A 1 101 ? -8.844 -14.897 9.109 1.00 98.56 101 LEU A C 1
ATOM 745 O O . LEU A 1 101 ? -9.990 -14.840 9.548 1.00 98.56 101 LEU A O 1
ATOM 749 N N . THR A 1 102 ? -8.046 -15.941 9.341 1.00 98.31 102 THR A N 1
ATOM 750 C CA . THR A 1 102 ? -8.507 -17.123 10.085 1.00 98.31 102 THR A CA 1
ATOM 751 C C . THR A 1 102 ? -8.936 -16.750 11.505 1.00 98.31 102 THR A C 1
ATOM 753 O O . THR A 1 102 ? -10.007 -17.161 11.951 1.00 98.31 102 THR A O 1
ATOM 756 N N . THR A 1 103 ? -8.148 -15.921 12.197 1.00 98.12 103 THR A N 1
ATOM 757 C CA . THR A 1 103 ? -8.475 -15.444 13.550 1.00 98.12 103 THR A CA 1
ATOM 758 C C . THR A 1 103 ? -9.803 -14.702 13.556 1.00 98.12 103 THR A C 1
ATOM 760 O O . THR A 1 103 ? -10.696 -15.034 14.335 1.00 98.12 103 THR A O 1
ATOM 763 N N . VAL A 1 104 ? -9.971 -13.735 12.650 1.00 97.94 104 VAL A N 1
ATOM 764 C CA . VAL A 1 104 ? -11.203 -12.955 12.586 1.00 97.94 104 VAL A CA 1
ATOM 765 C C . VAL A 1 104 ? -12.373 -13.859 12.239 1.00 97.94 104 VAL A C 1
ATOM 767 O O . VAL A 1 104 ? -13.390 -13.776 12.908 1.00 97.94 104 VAL A O 1
ATOM 770 N N . PHE A 1 105 ? -12.294 -14.723 11.228 1.00 96.50 105 PHE A N 1
ATOM 771 C CA . PHE A 1 105 ? -13.456 -15.509 10.802 1.00 96.50 105 PHE A CA 1
ATOM 772 C C . PHE A 1 105 ? -13.856 -16.621 11.772 1.00 96.50 105 PHE A C 1
ATOM 774 O O . PHE A 1 105 ? -15.055 -16.889 11.880 1.00 96.50 105 PHE A O 1
ATOM 781 N N . HIS A 1 106 ? -12.904 -17.205 12.506 1.00 96.38 106 HIS A N 1
ATOM 782 C CA . HIS A 1 106 ? -13.150 -18.414 13.296 1.00 96.38 106 HIS A CA 1
ATOM 783 C C . HIS A 1 106 ? -13.009 -18.256 14.813 1.00 96.38 106 HIS A C 1
ATOM 785 O O . HIS A 1 106 ? -13.611 -19.046 15.534 1.00 96.38 106 HIS A O 1
ATOM 791 N N . LEU A 1 107 ? -12.264 -17.265 15.316 1.00 96.69 107 LEU A N 1
ATOM 792 C CA . LEU A 1 107 ? -11.945 -17.155 16.750 1.00 96.69 107 LEU A CA 1
ATOM 793 C C . LEU A 1 107 ? -12.613 -15.978 17.471 1.00 96.69 107 LEU A C 1
ATOM 795 O O . LEU A 1 107 ? -12.355 -15.765 18.653 1.00 96.69 107 LEU A O 1
ATOM 799 N N . ARG A 1 108 ? -13.492 -15.225 16.799 1.00 96.25 108 ARG A N 1
ATOM 800 C CA . ARG A 1 108 ? -14.258 -14.142 17.439 1.00 96.25 108 ARG A CA 1
ATOM 801 C C . ARG A 1 108 ? -15.078 -14.636 18.628 1.00 96.25 108 ARG A C 1
ATOM 803 O O . ARG A 1 108 ? -15.693 -15.702 18.579 1.00 96.25 108 ARG A O 1
ATOM 810 N N . ALA A 1 109 ? -15.178 -13.786 19.645 1.00 96.12 109 ALA A N 1
ATOM 811 C CA . ALA A 1 109 ? -16.058 -14.000 20.781 1.00 96.12 109 ALA A CA 1
ATOM 812 C C . ALA A 1 109 ? -17.524 -14.190 20.349 1.00 96.12 109 ALA A C 1
ATOM 814 O O . ALA A 1 109 ? -18.021 -13.577 19.396 1.00 96.12 109 ALA A O 1
ATOM 815 N N . LYS A 1 110 ? -18.251 -15.034 21.087 1.00 93.88 110 LYS A N 1
ATOM 816 C CA . LYS A 1 110 ? -19.669 -15.306 20.828 1.00 93.88 110 LYS A CA 1
ATOM 817 C C . LYS A 1 110 ? -20.485 -14.011 20.931 1.00 93.88 110 LYS A C 1
ATOM 819 O O . LYS A 1 110 ? -20.421 -13.316 21.937 1.00 93.88 110 LYS A O 1
ATOM 824 N N . GLY A 1 111 ? -21.273 -13.712 19.899 1.00 91.75 111 GLY A N 1
ATOM 825 C CA . GLY A 1 111 ? -22.066 -12.478 19.798 1.00 91.75 111 GLY A CA 1
ATOM 826 C C . GLY A 1 111 ? -21.383 -11.352 19.013 1.00 91.75 111 GLY A C 1
ATOM 827 O O . GLY A 1 111 ? -22.072 -10.449 18.541 1.00 91.75 111 GLY A O 1
ATOM 828 N N . LEU A 1 112 ? -20.068 -11.436 18.773 1.00 94.69 112 LEU A N 1
ATOM 829 C CA . LEU A 1 112 ? -19.338 -10.492 17.927 1.00 94.69 112 LEU A CA 1
ATOM 830 C C . LEU A 1 112 ? -19.488 -10.874 16.445 1.00 94.69 112 LEU A C 1
ATOM 832 O O . LEU A 1 112 ? -18.669 -11.587 15.856 1.00 94.69 112 LEU A O 1
ATOM 836 N N . THR A 1 113 ? -20.592 -10.431 15.841 1.00 93.69 113 THR A N 1
ATOM 837 C CA . THR A 1 113 ? -20.840 -10.619 14.404 1.00 93.69 113 THR A CA 1
ATOM 838 C C . THR A 1 113 ? -19.943 -9.706 13.560 1.00 93.69 113 THR A C 1
ATOM 840 O O . THR A 1 113 ? -19.478 -8.666 14.027 1.00 93.69 113 THR A O 1
ATOM 843 N N . LEU A 1 114 ? -19.725 -10.065 12.289 1.00 92.44 114 LEU A N 1
ATOM 844 C CA . LEU A 1 114 ? -18.916 -9.271 11.349 1.00 92.44 114 LEU A CA 1
ATOM 845 C C . LEU A 1 114 ? -19.393 -7.812 11.235 1.00 92.44 114 LEU A C 1
ATOM 847 O O . LEU A 1 114 ? -18.571 -6.903 11.158 1.00 92.44 114 LEU A O 1
ATOM 851 N N . GLY A 1 115 ? -20.709 -7.581 11.273 1.00 89.88 115 GLY A N 1
ATOM 852 C CA . GLY A 1 115 ? -21.292 -6.239 11.172 1.00 89.88 115 GLY A CA 1
ATOM 853 C C . GLY A 1 115 ? -21.020 -5.330 12.377 1.00 89.88 115 GLY A C 1
ATOM 854 O O . GLY A 1 115 ? -21.243 -4.129 12.280 1.00 89.88 115 GLY A O 1
ATOM 855 N N . ILE A 1 116 ? -20.539 -5.880 13.497 1.00 91.00 116 ILE A N 1
ATOM 856 C CA . ILE A 1 116 ? -20.283 -5.138 14.744 1.00 91.00 116 ILE A CA 1
ATOM 857 C C . ILE A 1 116 ? -18.772 -4.974 15.000 1.00 91.00 116 ILE A C 1
ATOM 859 O O . ILE A 1 116 ? -18.367 -4.275 15.925 1.00 91.00 116 ILE A O 1
ATOM 863 N N . LEU A 1 117 ? -17.913 -5.578 14.170 1.00 94.31 117 LEU A N 1
ATOM 864 C CA . LEU A 1 117 ? -16.465 -5.401 14.278 1.00 94.31 117 LEU A CA 1
ATOM 865 C C . LEU A 1 117 ? -16.055 -3.930 14.134 1.00 94.31 117 LEU A C 1
ATOM 867 O O . LEU A 1 117 ? -16.635 -3.165 13.359 1.00 94.31 117 LEU A O 1
ATOM 871 N N . SER A 1 118 ? -15.008 -3.547 14.864 1.00 95.38 118 SER A N 1
ATOM 872 C CA . SER A 1 118 ? -14.456 -2.196 14.802 1.00 95.38 118 SER A CA 1
ATOM 873 C C . SER A 1 118 ? -13.872 -1.882 13.421 1.00 95.38 118 SER A C 1
ATOM 875 O O . SER A 1 118 ? -13.410 -2.765 12.694 1.00 95.38 118 SER A O 1
ATOM 877 N N . VAL A 1 119 ? -13.801 -0.588 13.087 1.00 96.81 119 VAL A N 1
ATOM 878 C CA . VAL A 1 119 ? -13.104 -0.103 11.880 1.00 96.81 119 VAL A CA 1
ATOM 879 C C . VAL A 1 119 ? -11.646 -0.576 11.850 1.00 96.81 119 VAL A C 1
ATOM 881 O O . VAL A 1 119 ? -11.143 -0.911 10.784 1.00 96.81 119 VAL A O 1
ATOM 884 N N . SER A 1 120 ? -10.981 -0.656 13.008 1.00 96.44 120 SER A N 1
ATOM 885 C CA . SER A 1 120 ? -9.602 -1.145 13.123 1.00 96.44 120 SER A CA 1
ATOM 886 C C . SER A 1 120 ? -9.447 -2.644 12.840 1.00 96.44 120 SER A C 1
ATOM 888 O O . SER A 1 120 ? -8.443 -3.050 12.266 1.00 96.44 120 SER A O 1
ATOM 890 N N . ALA A 1 121 ? -10.427 -3.480 13.194 1.00 97.62 121 ALA A N 1
ATOM 891 C CA . ALA A 1 121 ? -10.403 -4.892 12.815 1.00 97.62 121 ALA A CA 1
ATOM 892 C C . ALA A 1 121 ? -10.661 -5.047 11.307 1.00 97.62 121 ALA A C 1
ATOM 894 O O . ALA A 1 121 ? -9.940 -5.767 10.617 1.00 97.62 121 ALA A O 1
ATOM 895 N N . TRP A 1 122 ? -11.641 -4.308 10.773 1.00 98.12 122 TRP A N 1
ATOM 896 C CA . TRP A 1 122 ? -11.945 -4.307 9.342 1.00 98.12 122 TRP A CA 1
ATOM 897 C C . TRP A 1 122 ? -10.785 -3.811 8.479 1.00 98.12 122 TRP A C 1
ATOM 899 O O . TRP A 1 122 ? -10.567 -4.369 7.406 1.00 98.12 122 TRP A O 1
ATOM 909 N N . SER A 1 123 ? -10.009 -2.819 8.926 1.00 98.19 123 SER A N 1
ATOM 910 C CA . SER A 1 123 ? -8.843 -2.363 8.165 1.00 98.19 123 SER A CA 1
ATOM 911 C C . SER A 1 123 ? -7.796 -3.465 8.002 1.00 98.19 123 SER A C 1
ATOM 913 O O . SER A 1 123 ? -7.274 -3.632 6.903 1.00 98.19 123 SER A O 1
ATOM 915 N N . ILE A 1 124 ? -7.534 -4.266 9.042 1.00 98.56 124 ILE A N 1
ATOM 916 C CA . ILE A 1 124 ? -6.613 -5.413 8.966 1.00 98.56 124 ILE A CA 1
ATOM 917 C C . ILE A 1 124 ? -7.178 -6.526 8.079 1.00 98.56 124 ILE A C 1
ATOM 919 O O . ILE A 1 124 ? -6.437 -7.092 7.276 1.00 98.56 124 ILE A O 1
ATOM 923 N N . VAL A 1 125 ? -8.482 -6.813 8.160 1.00 98.56 125 VAL A N 1
ATOM 924 C CA . VAL A 1 125 ? -9.145 -7.799 7.285 1.00 98.56 125 VAL A CA 1
ATOM 925 C C . VAL A 1 125 ? -9.007 -7.403 5.816 1.00 98.56 125 VAL A C 1
ATOM 927 O O . VAL A 1 125 ? -8.553 -8.207 5.007 1.00 98.56 125 VAL A O 1
ATOM 930 N N . ILE A 1 126 ? -9.353 -6.161 5.471 1.00 98.62 126 ILE A N 1
ATOM 931 C CA . ILE A 1 126 ? -9.291 -5.666 4.090 1.00 98.62 126 ILE A CA 1
ATOM 932 C C . ILE A 1 126 ? -7.846 -5.682 3.581 1.00 98.62 126 ILE A C 1
ATOM 934 O O . ILE A 1 126 ? -7.589 -6.189 2.494 1.00 98.62 126 ILE A O 1
ATOM 938 N N . THR A 1 127 ? -6.897 -5.216 4.396 1.00 98.56 127 THR A N 1
ATOM 939 C CA . THR A 1 127 ? -5.463 -5.234 4.062 1.00 98.56 127 THR A CA 1
ATOM 940 C C . THR A 1 127 ? -4.964 -6.659 3.801 1.00 98.56 127 THR A C 1
ATOM 942 O O . THR A 1 127 ? -4.269 -6.899 2.819 1.00 98.56 127 THR A O 1
ATOM 945 N N . SER A 1 128 ? -5.383 -7.621 4.631 1.00 98.69 128 SER A N 1
ATOM 946 C CA . SER A 1 128 ? -5.028 -9.039 4.477 1.00 98.69 128 SER A CA 1
ATOM 947 C C . SER A 1 128 ? -5.565 -9.623 3.167 1.00 98.69 128 SER A C 1
ATOM 949 O O . SER A 1 128 ? -4.862 -10.368 2.491 1.00 98.69 128 SER A O 1
ATOM 951 N N . VAL A 1 129 ? -6.799 -9.276 2.777 1.00 98.69 129 VAL A N 1
ATOM 952 C CA . VAL A 1 129 ? -7.374 -9.695 1.486 1.00 98.69 129 VAL A CA 1
ATOM 953 C C . VAL A 1 129 ? -6.598 -9.084 0.321 1.00 98.69 129 VAL A C 1
ATOM 955 O O . VAL A 1 129 ? -6.255 -9.805 -0.611 1.00 98.69 129 VAL A O 1
ATOM 958 N N . MET A 1 130 ? -6.282 -7.787 0.379 1.00 98.50 130 MET A N 1
ATOM 959 C CA . MET A 1 130 ? -5.514 -7.122 -0.678 1.00 98.50 130 MET A CA 1
ATOM 960 C C . MET A 1 130 ? -4.141 -7.773 -0.867 1.00 98.50 130 MET A C 1
ATOM 962 O O . MET A 1 130 ? -3.805 -8.125 -1.991 1.00 98.50 130 MET A O 1
ATOM 966 N N . LEU A 1 131 ? -3.399 -8.021 0.218 1.00 98.31 131 LEU A N 1
ATOM 967 C CA . LEU A 1 131 ? -2.084 -8.672 0.168 1.00 98.31 131 LEU A CA 1
ATOM 968 C C . LEU A 1 131 ? -2.134 -10.043 -0.507 1.00 98.31 131 LEU A C 1
ATOM 970 O O . LEU A 1 131 ? -1.290 -10.343 -1.347 1.00 98.31 131 LEU A O 1
ATOM 974 N N . LEU A 1 132 ? -3.126 -10.869 -0.167 1.00 98.44 132 LEU A N 1
ATOM 975 C CA . LEU A 1 132 ? -3.278 -12.197 -0.767 1.00 98.44 132 LEU A CA 1
ATOM 976 C C . LEU A 1 132 ? -3.589 -12.138 -2.267 1.00 98.44 132 LEU A C 1
ATOM 978 O O . LEU A 1 132 ? -3.206 -13.050 -2.995 1.00 98.44 132 LEU A O 1
ATOM 982 N N . LEU A 1 133 ? -4.267 -11.084 -2.727 1.00 97.56 133 LEU A N 1
ATOM 983 C CA . LEU A 1 133 ? -4.608 -10.901 -4.136 1.00 97.56 133 LEU A CA 1
ATOM 984 C C . LEU A 1 133 ? -3.463 -10.285 -4.949 1.00 97.56 133 LEU A C 1
ATOM 986 O O . LEU A 1 133 ? -3.304 -10.624 -6.119 1.00 97.56 133 LEU A O 1
ATOM 990 N N . THR A 1 134 ? -2.674 -9.384 -4.361 1.00 97.38 134 THR A N 1
ATOM 991 C CA . THR A 1 134 ? -1.741 -8.537 -5.123 1.00 97.38 134 THR A CA 1
ATOM 992 C C . THR A 1 134 ? -0.290 -8.995 -5.031 1.00 97.38 134 THR A C 1
ATOM 994 O O . THR A 1 134 ? 0.437 -8.882 -6.018 1.00 97.38 134 THR A O 1
ATOM 997 N N . LEU A 1 135 ? 0.144 -9.567 -3.899 1.00 97.12 135 LEU A N 1
ATOM 998 C CA . LEU A 1 135 ? 1.522 -10.052 -3.738 1.00 97.12 135 LEU A CA 1
ATOM 999 C C . LEU A 1 135 ? 1.936 -11.108 -4.773 1.00 97.12 135 LEU A C 1
ATOM 1001 O O . LEU A 1 135 ? 3.060 -11.002 -5.267 1.00 97.12 135 LEU A O 1
ATOM 1005 N N . PRO A 1 136 ? 1.084 -12.083 -5.163 1.00 98.00 136 PRO A N 1
ATOM 1006 C CA . PRO A 1 136 ? 1.469 -13.067 -6.173 1.00 98.00 136 PRO A CA 1
ATOM 1007 C C . PRO A 1 136 ? 1.876 -12.441 -7.515 1.00 98.00 136 PRO A C 1
ATOM 1009 O O . PRO A 1 136 ? 2.744 -12.982 -8.198 1.00 98.00 136 PRO A O 1
ATOM 1012 N N . VAL A 1 137 ? 1.299 -11.288 -7.878 1.00 98.38 137 VAL A N 1
ATOM 1013 C CA . VAL A 1 137 ? 1.632 -10.586 -9.127 1.00 98.38 137 VAL A CA 1
ATOM 1014 C C . VAL A 1 137 ? 3.031 -9.976 -9.058 1.00 98.38 137 VAL A C 1
ATOM 1016 O O . VAL A 1 137 ? 3.812 -10.160 -9.992 1.00 98.38 137 VAL A O 1
ATOM 1019 N N . LEU A 1 138 ? 3.396 -9.348 -7.931 1.00 97.75 138 LEU A N 1
ATOM 1020 C CA . LEU A 1 138 ? 4.774 -8.896 -7.709 1.00 97.75 138 LEU A CA 1
ATOM 1021 C C . LEU A 1 138 ? 5.744 -10.075 -7.730 1.00 97.75 138 LEU A C 1
ATOM 1023 O O . LEU A 1 138 ? 6.772 -9.994 -8.394 1.00 97.75 138 LEU A O 1
ATOM 1027 N N . THR A 1 139 ? 5.416 -11.166 -7.027 1.00 98.25 139 THR A N 1
ATOM 1028 C CA . THR A 1 139 ? 6.236 -12.384 -7.004 1.00 98.25 139 THR A CA 1
ATOM 1029 C C . THR A 1 139 ? 6.501 -12.893 -8.418 1.00 98.25 139 THR A C 1
ATOM 1031 O O . THR A 1 139 ? 7.649 -13.172 -8.746 1.00 98.25 139 THR A O 1
ATOM 1034 N N . GLY A 1 140 ? 5.481 -12.947 -9.279 1.00 98.38 140 GLY A N 1
ATOM 1035 C CA . GLY A 1 140 ? 5.654 -13.290 -10.690 1.00 98.38 140 GLY A CA 1
ATOM 1036 C C . GLY A 1 140 ? 6.585 -12.320 -11.424 1.00 98.38 140 GLY A C 1
ATOM 1037 O O . GLY A 1 140 ? 7.533 -12.762 -12.069 1.00 98.38 140 GLY A O 1
ATOM 1038 N N . GLY A 1 141 ? 6.360 -11.010 -11.281 1.00 98.31 141 GLY A N 1
ATOM 1039 C CA . GLY A 1 141 ? 7.176 -9.963 -11.909 1.00 98.31 141 GLY A CA 1
ATOM 1040 C C . GLY A 1 141 ? 8.661 -10.046 -11.555 1.00 98.31 141 GLY A C 1
ATOM 1041 O O . GLY A 1 141 ? 9.513 -10.046 -12.441 1.00 98.31 141 GLY A O 1
ATOM 1042 N N . VAL A 1 142 ? 8.984 -10.175 -10.266 1.00 97.94 142 VAL A N 1
ATOM 1043 C CA . VAL A 1 142 ? 10.382 -10.226 -9.810 1.00 97.94 142 VAL A CA 1
ATOM 1044 C C . VAL A 1 142 ? 11.049 -11.579 -10.071 1.00 97.94 142 VAL A C 1
ATOM 1046 O O . VAL A 1 142 ? 12.262 -11.626 -10.251 1.00 97.94 142 VAL A O 1
ATOM 1049 N N . LEU A 1 143 ? 10.291 -12.681 -10.139 1.00 98.12 143 LEU A N 1
ATOM 1050 C CA . LEU A 1 143 ? 10.833 -13.977 -10.564 1.00 98.12 143 LEU A CA 1
ATOM 1051 C C . LEU A 1 143 ? 11.145 -14.000 -12.064 1.00 98.12 143 LEU A C 1
ATOM 1053 O O . LEU A 1 143 ? 12.176 -14.549 -12.438 1.00 98.12 143 LEU A O 1
ATOM 1057 N N . MET A 1 144 ? 10.310 -13.371 -12.902 1.00 98.44 144 MET A N 1
ATOM 1058 C CA . MET A 1 144 ? 10.629 -13.152 -14.320 1.00 98.44 144 MET A CA 1
ATOM 1059 C C . MET A 1 144 ? 11.876 -12.274 -14.483 1.00 98.44 144 MET A C 1
ATOM 1061 O O . MET A 1 144 ? 12.720 -12.537 -15.332 1.00 98.44 144 MET A O 1
ATOM 1065 N N . LEU A 1 145 ? 12.042 -11.266 -13.619 1.00 97.12 145 LEU A N 1
ATOM 1066 C CA . LEU A 1 145 ? 13.242 -10.428 -13.619 1.00 97.12 145 LEU A CA 1
ATOM 1067 C C . LEU A 1 145 ? 14.498 -11.241 -13.261 1.00 97.12 145 LEU A C 1
ATOM 1069 O O . LEU A 1 145 ? 15.521 -11.129 -13.931 1.00 97.12 145 LEU A O 1
ATOM 1073 N N . LEU A 1 146 ? 14.416 -12.093 -12.233 1.00 96.56 146 LEU A N 1
ATOM 1074 C CA . LEU A 1 146 ? 15.507 -13.003 -11.873 1.00 96.56 146 LEU A CA 1
ATOM 1075 C C . LEU A 1 146 ? 15.812 -14.017 -12.977 1.00 96.56 146 LEU A C 1
ATOM 1077 O O . LEU A 1 146 ? 16.972 -14.383 -13.161 1.00 96.56 146 LEU A O 1
ATOM 1081 N N . SER A 1 147 ? 14.802 -14.487 -13.710 1.00 96.88 147 SER A N 1
ATOM 1082 C CA . SER A 1 147 ? 15.038 -15.416 -14.810 1.00 96.88 147 SER A CA 1
ATOM 1083 C C . SER A 1 147 ? 15.699 -14.756 -16.012 1.00 96.88 147 SER A C 1
ATOM 1085 O O . SER A 1 147 ? 16.546 -15.394 -16.639 1.00 96.88 147 SER A O 1
ATOM 1087 N N . ASP A 1 148 ? 15.398 -13.483 -16.280 1.00 96.06 148 ASP A N 1
ATOM 1088 C CA . ASP A 1 148 ? 16.099 -12.711 -17.310 1.00 96.06 148 ASP A CA 1
ATOM 1089 C C . ASP A 1 148 ? 17.574 -12.488 -16.922 1.00 96.06 148 ASP A C 1
ATOM 1091 O O . ASP A 1 148 ? 18.445 -12.503 -17.787 1.00 96.06 148 ASP A O 1
ATOM 1095 N N . LEU A 1 149 ? 17.884 -12.370 -15.623 1.00 94.00 149 LEU A N 1
ATOM 1096 C CA . LEU A 1 149 ? 19.262 -12.252 -15.126 1.00 94.00 149 LEU A CA 1
ATOM 1097 C C . LEU A 1 149 ? 20.056 -13.572 -15.157 1.00 94.00 149 LEU A C 1
ATOM 1099 O O . LEU A 1 149 ? 21.243 -13.552 -15.477 1.00 94.00 149 LEU A O 1
ATOM 1103 N N . HIS A 1 150 ? 19.436 -14.708 -14.807 1.00 95.38 150 HIS A N 1
ATOM 1104 C CA . HIS A 1 150 ? 20.179 -15.949 -14.495 1.00 95.38 150 HIS A CA 1
ATOM 1105 C C . HIS A 1 150 ? 19.827 -17.171 -15.339 1.00 95.38 150 HIS A C 1
ATOM 1107 O O . HIS A 1 150 ? 20.599 -18.129 -15.379 1.00 95.38 150 HIS A O 1
ATOM 1113 N N . PHE A 1 151 ? 18.670 -17.178 -15.999 1.00 95.69 151 PHE A N 1
ATOM 1114 C CA . PHE A 1 151 ? 18.154 -18.353 -16.711 1.00 95.69 151 PHE A CA 1
ATOM 1115 C C . PHE A 1 151 ? 17.994 -18.128 -18.218 1.00 95.69 151 PHE A C 1
ATOM 1117 O O . PHE A 1 151 ? 17.375 -18.953 -18.889 1.00 95.69 151 PHE A O 1
ATOM 1124 N N . ASN A 1 152 ? 18.585 -17.056 -18.761 1.00 93.81 152 ASN A N 1
ATOM 1125 C CA . ASN A 1 152 ? 18.508 -16.679 -20.178 1.00 93.81 152 ASN A CA 1
ATOM 1126 C C . ASN A 1 152 ? 17.062 -16.588 -20.700 1.00 93.81 152 ASN A C 1
ATOM 1128 O O . ASN A 1 152 ? 16.801 -16.891 -21.867 1.00 93.81 152 ASN A O 1
ATOM 1132 N N . THR A 1 153 ? 16.108 -16.217 -19.839 1.00 96.88 153 THR A N 1
ATOM 1133 C CA . THR A 1 153 ? 14.783 -15.813 -20.316 1.00 96.88 153 THR A CA 1
ATOM 1134 C C . THR A 1 153 ? 14.845 -14.388 -20.858 1.00 96.88 153 THR A C 1
ATOM 1136 O O . THR A 1 153 ? 15.833 -13.683 -20.667 1.00 96.88 153 THR A O 1
ATOM 1139 N N . LEU A 1 154 ? 13.817 -13.999 -21.612 1.00 96.19 154 LEU A N 1
ATOM 1140 C CA . LEU A 1 154 ? 13.784 -12.743 -22.363 1.00 96.19 154 LEU A CA 1
ATOM 1141 C C . LEU A 1 154 ? 12.408 -12.077 -22.210 1.00 96.19 154 LEU A C 1
ATOM 1143 O O . LEU A 1 154 ? 11.794 -11.666 -23.190 1.00 96.19 154 LEU A O 1
ATOM 1147 N N . PHE A 1 155 ? 11.875 -12.035 -20.984 1.00 98.00 155 PHE A N 1
ATOM 1148 C CA . PHE A 1 155 ? 10.550 -11.465 -20.720 1.00 98.00 155 PHE A CA 1
ATOM 1149 C C . PHE A 1 155 ? 10.516 -9.958 -20.976 1.00 98.00 155 PHE A C 1
ATOM 1151 O O . PHE A 1 155 ? 9.536 -9.449 -21.523 1.00 98.00 155 PHE A O 1
ATOM 1158 N N . PHE A 1 156 ? 11.577 -9.249 -20.588 1.00 97.69 156 PHE A N 1
ATOM 1159 C CA . PHE A 1 156 ? 11.612 -7.789 -20.593 1.00 97.69 156 PHE A CA 1
ATOM 1160 C C . PHE A 1 156 ? 12.657 -7.195 -21.543 1.00 97.69 156 PHE A C 1
ATOM 1162 O O . PHE A 1 156 ? 12.804 -5.977 -21.574 1.00 97.69 156 PHE A O 1
ATOM 1169 N N . ASP A 1 157 ? 13.386 -8.009 -22.312 1.00 95.50 157 ASP A N 1
ATOM 1170 C CA . ASP A 1 157 ? 14.401 -7.521 -23.254 1.00 95.50 157 ASP A CA 1
ATOM 1171 C C . ASP A 1 157 ? 13.788 -7.170 -24.627 1.00 95.50 157 ASP A C 1
ATOM 1173 O O . ASP A 1 157 ? 13.462 -8.076 -25.405 1.00 95.50 157 ASP A O 1
ATOM 1177 N N . PRO A 1 158 ? 13.680 -5.874 -24.989 1.00 94.69 158 PRO A N 1
ATOM 1178 C CA . PRO A 1 158 ? 13.083 -5.462 -26.257 1.00 94.69 158 PRO A CA 1
ATOM 1179 C C . PRO A 1 158 ? 13.910 -5.872 -27.481 1.00 94.69 158 PRO A C 1
ATOM 1181 O O . PRO A 1 158 ? 13.368 -5.933 -28.585 1.00 94.69 158 PRO A O 1
ATOM 1184 N N . THR A 1 159 ? 15.202 -6.182 -27.320 1.00 94.81 159 THR A N 1
ATOM 1185 C CA . THR A 1 159 ? 16.042 -6.652 -28.433 1.00 94.81 159 THR A CA 1
ATOM 1186 C C . THR A 1 159 ? 15.640 -8.048 -28.911 1.00 94.81 159 THR A C 1
ATOM 1188 O O . THR A 1 159 ? 15.822 -8.366 -30.087 1.00 94.81 159 THR A O 1
ATOM 1191 N N . PHE A 1 160 ? 15.006 -8.839 -28.037 1.00 94.38 160 PHE A N 1
ATOM 1192 C CA . PHE A 1 160 ? 14.503 -10.182 -28.326 1.00 94.38 160 PHE A CA 1
ATOM 1193 C C . PHE A 1 160 ? 12.978 -10.302 -28.166 1.00 94.38 160 PHE A C 1
ATOM 1195 O O . PHE A 1 160 ? 12.466 -11.369 -27.834 1.00 94.38 160 PHE A O 1
ATOM 1202 N N . ALA A 1 161 ? 12.251 -9.216 -28.452 1.00 95.38 161 ALA A N 1
ATOM 1203 C CA . ALA A 1 161 ? 10.786 -9.136 -28.413 1.00 95.38 161 ALA A CA 1
ATOM 1204 C C . ALA A 1 161 ? 10.128 -9.269 -27.020 1.00 95.38 161 ALA A C 1
ATOM 1206 O O . ALA A 1 161 ? 8.909 -9.429 -26.942 1.00 95.38 161 ALA A O 1
ATOM 1207 N N . GLY A 1 162 ? 10.898 -9.160 -25.934 1.00 97.50 162 GLY A N 1
ATOM 1208 C CA . GLY A 1 162 ? 10.370 -8.898 -24.595 1.00 97.50 162 GLY A CA 1
ATOM 1209 C C . GLY A 1 162 ? 9.848 -7.463 -24.453 1.00 97.50 162 GLY A C 1
ATOM 1210 O O . GLY A 1 162 ? 10.105 -6.607 -25.300 1.00 97.50 162 GLY A O 1
ATOM 1211 N N . ASP A 1 163 ? 9.115 -7.181 -23.375 1.00 97.69 163 ASP A N 1
ATOM 1212 C CA . ASP A 1 163 ? 8.487 -5.871 -23.159 1.00 97.69 163 ASP A CA 1
ATOM 1213 C C . ASP A 1 163 ? 8.755 -5.316 -21.746 1.00 97.69 163 ASP A C 1
ATOM 1215 O O . ASP A 1 163 ? 8.153 -5.775 -20.775 1.00 97.69 163 ASP A O 1
ATOM 1219 N N . PRO A 1 164 ? 9.603 -4.283 -21.587 1.00 97.56 164 PRO A N 1
ATOM 1220 C CA . PRO A 1 164 ? 9.775 -3.596 -20.307 1.00 97.56 164 PRO A CA 1
ATOM 1221 C C . PRO A 1 164 ? 8.479 -3.002 -19.723 1.00 97.56 164 PRO A C 1
ATOM 1223 O O . PRO A 1 164 ? 8.366 -2.856 -18.504 1.00 97.56 164 PRO A O 1
ATOM 1226 N N . ILE A 1 165 ? 7.486 -2.657 -20.555 1.00 98.31 165 ILE A N 1
ATOM 1227 C CA . ILE A 1 165 ? 6.196 -2.107 -20.106 1.00 98.31 165 ILE A CA 1
ATOM 1228 C C . ILE A 1 165 ? 5.353 -3.194 -19.425 1.00 98.31 165 ILE A C 1
ATOM 1230 O O . ILE A 1 165 ? 4.636 -2.896 -18.464 1.00 98.31 165 ILE A O 1
ATOM 1234 N N . LEU A 1 166 ? 5.511 -4.467 -19.810 1.00 98.38 166 LEU A N 1
ATOM 1235 C CA . LEU A 1 166 ? 4.924 -5.597 -19.083 1.00 98.38 166 LEU A CA 1
ATOM 1236 C C . LEU A 1 166 ? 5.380 -5.605 -17.618 1.00 98.38 166 LEU A C 1
ATOM 1238 O O . LEU A 1 166 ? 4.545 -5.761 -16.724 1.00 98.38 166 LEU A O 1
ATOM 1242 N N . TYR A 1 167 ? 6.674 -5.383 -17.354 1.00 98.56 167 TYR A N 1
ATOM 1243 C CA . TYR A 1 167 ? 7.172 -5.282 -15.980 1.00 98.56 167 TYR A CA 1
ATOM 1244 C C . TYR A 1 167 ? 6.484 -4.140 -15.226 1.00 98.56 167 TYR A C 1
ATOM 1246 O O . TYR A 1 167 ? 6.051 -4.332 -14.091 1.00 98.56 167 TYR A O 1
ATOM 1254 N N . GLN A 1 168 ? 6.327 -2.967 -15.851 1.00 98.56 168 GLN A N 1
ATOM 1255 C CA . GLN A 1 168 ? 5.639 -1.837 -15.218 1.00 98.56 168 GLN A CA 1
ATOM 1256 C C . GLN A 1 168 ? 4.186 -2.174 -14.865 1.00 98.56 168 GLN A C 1
ATOM 1258 O O . GLN A 1 168 ? 3.743 -1.863 -13.761 1.00 98.56 168 GLN A O 1
ATOM 1263 N N . HIS A 1 169 ? 3.455 -2.859 -15.750 1.00 98.62 169 HIS A N 1
ATOM 1264 C CA . HIS A 1 169 ? 2.096 -3.306 -15.449 1.00 98.62 169 HIS A CA 1
ATOM 1265 C C . HIS A 1 169 ? 2.059 -4.266 -14.257 1.00 98.62 169 HIS A C 1
ATOM 1267 O O . HIS A 1 169 ? 1.256 -4.061 -13.349 1.00 98.62 169 HIS A O 1
ATOM 1273 N N . LEU A 1 170 ? 2.932 -5.276 -14.222 1.00 98.56 170 LEU A N 1
ATOM 1274 C CA . LEU A 1 170 ? 2.997 -6.243 -13.119 1.00 98.56 170 LEU A CA 1
ATOM 1275 C C . LEU A 1 170 ? 3.385 -5.573 -11.798 1.00 98.56 170 LEU A C 1
ATOM 1277 O O . LEU A 1 170 ? 2.754 -5.810 -10.765 1.00 98.56 170 LEU A O 1
ATOM 1281 N N . PHE A 1 171 ? 4.395 -4.703 -11.841 1.00 98.69 171 PHE A N 1
ATOM 1282 C CA . PHE A 1 171 ? 4.867 -3.974 -10.676 1.00 98.69 171 PHE A CA 1
ATOM 1283 C C . PHE A 1 171 ? 3.778 -3.060 -10.129 1.00 98.69 171 PHE A C 1
ATOM 1285 O O . PHE A 1 171 ? 3.496 -3.123 -8.938 1.00 98.69 171 PHE A O 1
ATOM 1292 N N . TRP A 1 172 ? 3.126 -2.243 -10.962 1.00 98.69 172 TRP A N 1
ATOM 1293 C CA . TRP A 1 172 ? 2.112 -1.304 -10.482 1.00 98.69 172 TRP A CA 1
ATOM 1294 C C . TRP A 1 172 ? 0.788 -1.957 -10.129 1.00 98.69 172 TRP A C 1
ATOM 1296 O O . TRP A 1 172 ? 0.116 -1.463 -9.220 1.00 98.69 172 TRP A O 1
ATOM 1306 N N . PHE A 1 173 ? 0.425 -3.070 -10.775 1.00 98.50 173 PHE A N 1
ATOM 1307 C CA . PHE A 1 173 ? -0.735 -3.861 -10.366 1.00 98.50 173 PHE A CA 1
ATOM 1308 C C . PHE A 1 173 ? -0.619 -4.287 -8.900 1.00 98.50 173 PHE A C 1
ATOM 1310 O O . PHE A 1 173 ? -1.611 -4.301 -8.178 1.00 98.50 173 PHE A O 1
ATOM 1317 N N . PHE A 1 174 ? 0.597 -4.571 -8.434 1.00 98.25 174 PHE A N 1
ATOM 1318 C CA . PHE A 1 174 ? 0.888 -4.702 -7.011 1.00 98.25 174 PHE A CA 1
ATOM 1319 C C . PHE A 1 174 ? 1.052 -3.340 -6.310 1.00 98.25 174 PHE A C 1
ATOM 1321 O O . PHE A 1 174 ? 0.466 -3.104 -5.254 1.00 98.25 174 PHE A O 1
ATOM 1328 N N . GLY A 1 175 ? 1.855 -2.448 -6.884 1.00 97.69 175 GLY A N 1
ATOM 1329 C CA . GLY A 1 175 ? 2.387 -1.260 -6.226 1.00 97.69 175 GLY A CA 1
ATOM 1330 C C . GLY A 1 175 ? 1.323 -0.234 -5.859 1.00 97.69 175 GLY A C 1
ATOM 1331 O O . GLY A 1 175 ? 1.432 0.401 -4.812 1.00 97.69 175 GLY A O 1
ATOM 1332 N N . HIS A 1 176 ? 0.268 -0.087 -6.664 1.00 98.00 176 HIS A N 1
ATOM 1333 C CA . HIS A 1 176 ? -0.823 0.813 -6.303 1.00 98.00 176 HIS A CA 1
ATOM 1334 C C . HIS A 1 176 ? -1.703 0.249 -5.168 1.00 98.00 176 HIS A C 1
ATOM 1336 O O . HIS A 1 176 ? -1.918 0.945 -4.176 1.00 98.00 176 HIS A O 1
ATOM 1342 N N . PRO A 1 177 ? -2.154 -1.016 -5.198 1.00 98.12 177 PRO A N 1
ATOM 1343 C CA . PRO A 1 177 ? -2.746 -1.631 -4.013 1.00 98.12 177 PRO A CA 1
ATOM 1344 C C . PRO A 1 177 ? -1.855 -1.596 -2.769 1.00 98.12 177 PRO A C 1
ATOM 1346 O O . PRO A 1 177 ? -2.374 -1.397 -1.672 1.00 98.12 177 PRO A O 1
ATOM 1349 N N . GLU A 1 178 ? -0.534 -1.738 -2.919 1.00 97.44 178 GLU A N 1
ATOM 1350 C CA . GLU A 1 178 ? 0.414 -1.678 -1.800 1.00 97.44 178 GLU A CA 1
ATOM 1351 C C . GLU A 1 178 ? 0.343 -0.335 -1.064 1.00 97.44 178 GLU A C 1
ATOM 1353 O O . GLU A 1 178 ? 0.315 -0.306 0.165 1.00 97.44 178 GLU A O 1
ATOM 1358 N N . VAL A 1 179 ? 0.213 0.796 -1.767 1.00 96.75 179 VAL A N 1
ATOM 1359 C CA . VAL A 1 179 ? 0.082 2.089 -1.070 1.00 96.75 179 VAL A CA 1
ATOM 1360 C C . VAL A 1 179 ? -1.199 2.177 -0.233 1.00 96.75 179 VAL A C 1
ATOM 1362 O O . VAL A 1 179 ? -1.202 2.836 0.811 1.00 96.75 179 VAL A O 1
ATOM 1365 N N . TYR A 1 180 ? -2.262 1.458 -0.614 1.00 97.25 180 TYR A N 1
ATOM 1366 C CA . TYR A 1 180 ? -3.464 1.331 0.212 1.00 97.25 180 TYR A CA 1
ATOM 1367 C C . TYR A 1 180 ? -3.302 0.337 1.359 1.00 97.25 180 TYR A C 1
ATOM 1369 O O . TYR A 1 180 ? -3.724 0.638 2.475 1.00 97.25 180 TYR A O 1
ATOM 1377 N N . ILE A 1 181 ? -2.649 -0.802 1.125 1.00 97.25 181 ILE A N 1
ATOM 1378 C CA . ILE A 1 181 ? -2.276 -1.774 2.165 1.00 97.25 181 ILE A CA 1
ATOM 1379 C C . ILE A 1 181 ? -1.534 -1.077 3.315 1.00 97.25 181 ILE A C 1
ATOM 1381 O O . ILE A 1 181 ? -1.796 -1.353 4.483 1.00 97.25 181 ILE A O 1
ATOM 1385 N N . LEU A 1 182 ? -0.662 -0.119 3.000 1.00 95.44 182 LEU A N 1
ATOM 1386 C CA . LEU A 1 182 ? 0.106 0.627 3.997 1.00 95.44 182 LEU A CA 1
ATOM 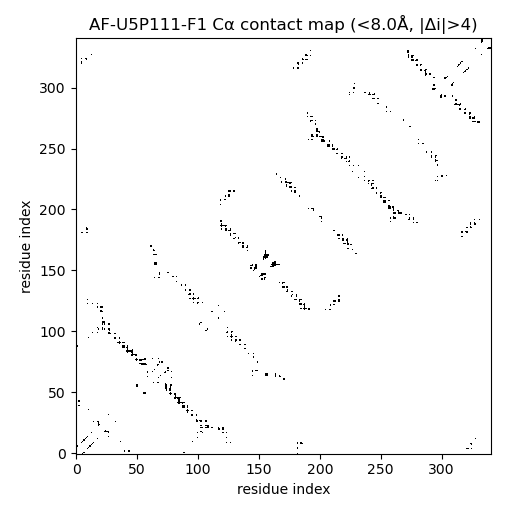1387 C C . LEU A 1 182 ? -0.735 1.632 4.799 1.00 95.44 182 LEU A C 1
ATOM 1389 O O . LEU A 1 182 ? -0.456 1.853 5.978 1.00 95.44 182 LEU A O 1
ATOM 1393 N N . ILE A 1 183 ? -1.743 2.262 4.186 1.00 97.25 183 ILE A N 1
ATOM 1394 C CA . ILE A 1 183 ? -2.513 3.341 4.828 1.00 97.25 183 ILE A CA 1
ATOM 1395 C C . ILE A 1 183 ? -3.809 2.861 5.490 1.00 97.25 183 ILE A C 1
ATOM 1397 O O . ILE A 1 183 ? -4.247 3.460 6.474 1.00 97.25 183 ILE A O 1
ATOM 1401 N N . LEU A 1 184 ? -4.422 1.774 5.006 1.00 97.88 184 LEU A N 1
ATOM 1402 C CA . LEU A 1 184 ? -5.686 1.251 5.533 1.00 97.88 184 LEU A CA 1
ATOM 1403 C C . LEU A 1 184 ? -5.604 0.915 7.034 1.00 97.88 184 LEU A C 1
ATOM 1405 O O . LEU A 1 184 ? -6.489 1.356 7.775 1.00 97.88 184 LEU A O 1
ATOM 1409 N N . PRO A 1 185 ? -4.564 0.225 7.548 1.00 98.06 185 PRO A N 1
ATOM 1410 C CA . PRO A 1 185 ? -4.413 0.035 8.987 1.00 98.06 185 PRO A CA 1
ATOM 1411 C C . PRO A 1 185 ? -4.244 1.364 9.736 1.00 98.06 185 PRO A C 1
ATOM 1413 O O . PRO A 1 185 ? -4.828 1.533 10.805 1.00 98.06 185 PRO A O 1
ATOM 1416 N N . GLY A 1 186 ? -3.549 2.342 9.141 1.00 97.44 186 GLY A N 1
ATOM 1417 C CA . GLY A 1 186 ? -3.452 3.706 9.667 1.00 97.44 186 GLY A CA 1
ATOM 1418 C C . GLY A 1 186 ? -4.819 4.381 9.821 1.00 97.44 186 GLY A C 1
ATOM 1419 O O . GLY A 1 186 ? -5.104 4.967 10.864 1.00 97.44 186 GLY A O 1
ATOM 1420 N N . PHE A 1 187 ? -5.727 4.209 8.855 1.00 98.19 187 PHE A N 1
ATOM 1421 C CA . PHE A 1 187 ? -7.116 4.659 8.998 1.00 98.19 187 PHE A CA 1
ATOM 1422 C C . PHE A 1 187 ? -7.835 3.973 10.159 1.00 98.19 187 PHE A C 1
ATOM 1424 O O . PHE A 1 187 ? -8.634 4.614 10.844 1.00 98.19 187 PHE A O 1
ATOM 1431 N N . GLY A 1 188 ? -7.576 2.685 10.384 1.00 97.62 188 GLY A N 1
ATOM 1432 C CA . GLY A 1 188 ? -8.100 1.939 11.527 1.00 97.62 188 GLY A CA 1
ATOM 1433 C C . GLY A 1 188 ? -7.638 2.525 12.861 1.00 97.62 188 GLY A C 1
ATOM 1434 O O . GLY A 1 188 ? -8.467 2.783 13.734 1.00 97.62 188 GLY A O 1
ATOM 1435 N N . VAL A 1 189 ? -6.337 2.803 12.984 1.00 97.69 189 VAL A N 1
ATOM 1436 C CA . VAL A 1 189 ? -5.720 3.431 14.165 1.00 97.69 189 VAL A CA 1
ATOM 1437 C C . VAL A 1 189 ? -6.325 4.803 14.434 1.00 97.69 189 VAL A C 1
ATOM 1439 O O . VAL A 1 189 ? -6.815 5.052 15.532 1.00 97.69 189 VAL A O 1
ATOM 1442 N N . VAL A 1 190 ? -6.339 5.682 13.430 1.00 98.12 190 VAL A N 1
ATOM 1443 C CA . VAL A 1 190 ? -6.853 7.055 13.562 1.00 98.12 190 VAL A CA 1
ATOM 1444 C C . VAL A 1 190 ? -8.328 7.042 13.955 1.00 98.12 190 VAL A C 1
ATOM 1446 O O . VAL A 1 190 ? -8.743 7.788 14.836 1.00 98.12 190 VAL A O 1
ATOM 1449 N N . SER A 1 191 ? -9.112 6.132 13.373 1.00 97.75 191 SER A N 1
ATOM 1450 C CA . SER A 1 191 ? -10.514 5.937 13.751 1.00 97.75 191 SER A CA 1
ATOM 1451 C C . SER A 1 191 ? -10.659 5.513 15.214 1.00 97.75 191 SER A C 1
ATOM 1453 O O . SER A 1 191 ? -11.503 6.050 15.927 1.00 97.75 191 SER A O 1
ATOM 1455 N N . HIS A 1 192 ? -9.830 4.577 15.679 1.00 96.06 192 HIS A N 1
ATOM 1456 C CA . HIS A 1 192 ? -9.862 4.122 17.065 1.00 96.06 192 HIS A CA 1
ATOM 1457 C C . HIS A 1 192 ? -9.491 5.252 18.037 1.00 96.06 192 HIS A C 1
ATOM 1459 O O . HIS A 1 192 ? -10.228 5.512 18.981 1.00 96.06 192 HIS A O 1
ATOM 1465 N N . VAL A 1 193 ? -8.405 5.980 17.768 1.00 96.69 193 VAL A N 1
ATOM 1466 C CA . VAL A 1 193 ? -7.929 7.069 18.636 1.00 96.69 193 VAL A CA 1
ATOM 1467 C C . VAL A 1 193 ? -8.906 8.240 18.681 1.00 96.69 193 VAL A C 1
ATOM 1469 O O . VAL A 1 193 ? -9.196 8.737 19.766 1.00 96.69 193 VAL A O 1
ATOM 1472 N N . ILE A 1 194 ? -9.473 8.655 17.543 1.00 97.00 194 ILE A N 1
ATOM 1473 C CA . ILE A 1 194 ? -10.482 9.726 17.519 1.00 97.00 194 ILE A CA 1
ATOM 1474 C C . ILE A 1 194 ? -11.732 9.303 18.299 1.00 97.00 194 ILE A C 1
ATOM 1476 O O . ILE A 1 194 ? -12.249 10.082 19.093 1.00 97.00 194 ILE A O 1
ATOM 1480 N N . SER A 1 195 ? -12.210 8.069 18.128 1.00 95.62 195 SER A N 1
ATOM 1481 C CA . SER A 1 195 ? -13.379 7.584 18.873 1.00 95.62 195 SER A CA 1
ATOM 1482 C C . SER A 1 195 ? -13.140 7.601 20.387 1.00 95.62 195 SER A C 1
ATOM 1484 O O . SER A 1 195 ? -13.972 8.107 21.143 1.00 95.62 195 SER A O 1
ATOM 1486 N N . THR A 1 196 ? -11.982 7.092 20.815 1.00 94.25 196 THR A N 1
ATOM 1487 C CA . THR A 1 196 ? -11.621 6.955 22.229 1.00 94.25 196 THR A CA 1
ATOM 1488 C C . THR A 1 196 ? -11.360 8.307 22.883 1.00 94.25 196 THR A C 1
ATOM 1490 O O . THR A 1 196 ? -12.001 8.629 23.880 1.00 94.25 196 THR A O 1
ATOM 1493 N N . ASN A 1 197 ? -10.482 9.137 22.312 1.00 94.75 197 ASN A N 1
ATOM 1494 C CA . ASN A 1 197 ? -10.067 10.395 22.941 1.00 94.75 197 ASN A CA 1
ATOM 1495 C C . ASN A 1 197 ? -11.193 11.430 23.022 1.00 94.75 197 ASN A C 1
ATOM 1497 O O . ASN A 1 197 ? -11.165 12.304 23.885 1.00 94.75 197 ASN A O 1
ATOM 1501 N N . TYR A 1 198 ? -12.173 11.346 22.122 1.00 95.31 198 TYR A N 1
ATOM 1502 C CA . TYR A 1 198 ? -13.319 12.249 22.109 1.00 95.31 198 TYR A CA 1
ATOM 1503 C C . TYR A 1 198 ? -14.579 11.633 22.725 1.00 95.31 198 TYR A C 1
ATOM 1505 O O . TYR A 1 198 ? -15.616 12.300 22.723 1.00 95.31 198 TYR A O 1
ATOM 1513 N N . CYS A 1 199 ? -14.492 10.412 23.274 1.00 93.31 199 CYS A N 1
ATOM 1514 C CA . CYS A 1 199 ? -15.579 9.678 23.933 1.00 93.31 199 CYS A CA 1
ATOM 1515 C C . CYS A 1 199 ? -16.863 9.606 23.088 1.00 93.31 199 CYS A C 1
ATOM 1517 O O . CYS A 1 199 ? -17.980 9.762 23.592 1.00 93.31 199 CYS A O 1
ATOM 1519 N N . ARG A 1 200 ? -16.710 9.401 21.777 1.00 93.56 200 ARG A N 1
ATOM 1520 C CA . ARG A 1 200 ? -17.813 9.336 20.811 1.00 93.56 200 ARG A CA 1
ATOM 1521 C C . ARG A 1 200 ? -17.671 8.098 19.949 1.00 93.56 200 ARG A C 1
ATOM 1523 O O . ARG A 1 200 ? -16.569 7.733 19.548 1.00 93.56 200 ARG A O 1
ATOM 1530 N N . SER A 1 201 ? -18.795 7.476 19.609 1.00 94.00 201 SER A N 1
ATOM 1531 C CA . SER A 1 201 ? -18.804 6.512 18.514 1.00 94.00 201 SER A CA 1
ATOM 1532 C C . SER A 1 201 ? -18.426 7.218 17.213 1.00 94.00 201 SER A C 1
ATOM 1534 O O . SER A 1 201 ? -18.754 8.388 17.005 1.00 94.00 201 SER A O 1
ATOM 1536 N N . LEU A 1 202 ? -17.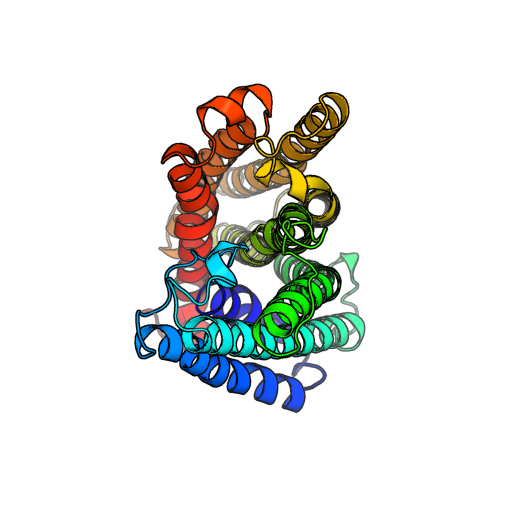732 6.502 16.330 1.00 95.38 202 LEU A N 1
ATOM 1537 C CA . LEU A 1 202 ? -17.403 7.033 15.013 1.00 95.38 202 LEU A CA 1
ATOM 1538 C C . LEU A 1 202 ? -18.679 7.363 14.247 1.00 95.38 202 LEU A C 1
ATOM 1540 O O . LEU A 1 202 ? -19.534 6.495 14.028 1.00 95.38 202 LEU A O 1
ATOM 1544 N N . PHE A 1 203 ? -18.771 8.611 13.798 1.00 96.69 203 PHE A N 1
ATOM 1545 C CA . PHE A 1 203 ? -19.828 9.031 12.898 1.00 96.69 203 PHE A CA 1
ATOM 1546 C C . PHE A 1 203 ? -19.782 8.171 11.630 1.00 96.69 203 PHE A C 1
ATOM 1548 O O . PHE A 1 203 ? -18.730 7.996 11.013 1.00 96.69 203 PHE A O 1
ATOM 1555 N N . GLY A 1 204 ? -20.919 7.574 11.272 1.00 94.75 204 GLY A N 1
ATOM 1556 C CA . GLY A 1 204 ? -21.014 6.720 10.094 1.00 94.75 204 GLY A CA 1
ATOM 1557 C C . GLY A 1 204 ? -20.123 5.470 10.141 1.00 94.75 204 GLY A C 1
ATOM 1558 O O . GLY A 1 204 ? -19.528 5.136 9.120 1.00 94.75 204 GLY A O 1
ATOM 1559 N N . ASN A 1 205 ? -20.034 4.749 11.267 1.00 93.75 205 ASN A N 1
ATOM 1560 C CA . ASN A 1 205 ? -19.201 3.536 11.401 1.00 93.75 205 ASN A CA 1
ATOM 1561 C C . ASN A 1 205 ? -19.314 2.557 10.210 1.00 93.75 205 ASN A C 1
ATOM 1563 O O . ASN A 1 205 ? -18.304 2.144 9.644 1.00 93.75 205 ASN A O 1
ATOM 1567 N N . GLN A 1 206 ? -20.535 2.251 9.755 1.00 95.00 206 GLN A N 1
ATOM 1568 C CA . GLN A 1 206 ? -20.732 1.376 8.593 1.00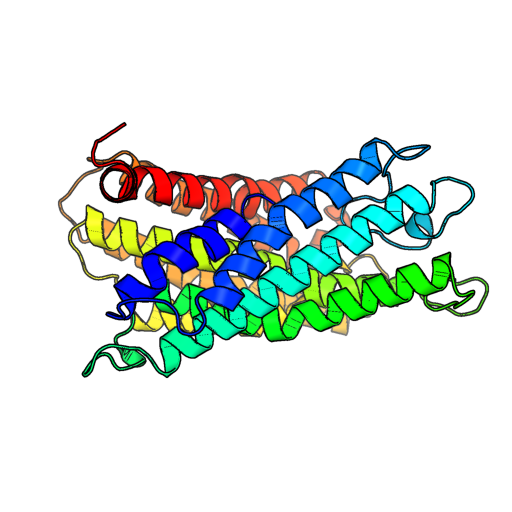 95.00 206 GLN A CA 1
ATOM 1569 C C . GLN A 1 206 ? -20.204 1.999 7.294 1.00 95.00 206 GLN A C 1
ATOM 1571 O O . GLN A 1 206 ? -19.563 1.319 6.496 1.00 95.00 206 GLN A O 1
ATOM 1576 N N . SER A 1 207 ? -20.416 3.303 7.094 1.00 96.62 207 SER A N 1
ATOM 1577 C CA . SER A 1 207 ? -19.873 4.020 5.934 1.00 96.62 207 SER A CA 1
ATOM 1578 C C . SER A 1 207 ? -18.341 4.061 5.942 1.00 96.62 207 SER A C 1
ATOM 1580 O O . SER A 1 207 ? -17.735 3.977 4.882 1.00 96.62 207 SER A O 1
ATOM 1582 N N . MET A 1 208 ? -17.696 4.083 7.118 1.00 97.38 208 MET A N 1
ATOM 1583 C CA . MET A 1 208 ? -16.235 3.991 7.245 1.00 97.38 208 MET A CA 1
ATOM 1584 C C . MET A 1 208 ? -15.690 2.646 6.767 1.00 97.38 208 MET A C 1
ATOM 1586 O O . MET A 1 208 ? -14.620 2.614 6.154 1.00 97.38 208 MET A O 1
ATOM 1590 N N . ILE A 1 209 ? -16.403 1.557 7.070 1.00 97.31 209 ILE A N 1
ATOM 1591 C CA . ILE A 1 209 ? -16.053 0.192 6.654 1.00 97.31 209 ILE A CA 1
ATOM 1592 C C . ILE A 1 209 ? -16.277 0.037 5.150 1.00 97.31 209 ILE A C 1
ATOM 1594 O O . ILE A 1 209 ? -15.365 -0.377 4.437 1.00 97.31 209 ILE A O 1
ATOM 1598 N N . LEU A 1 210 ? -17.448 0.449 4.654 1.00 97.25 210 LEU A N 1
ATOM 1599 C CA . LEU A 1 210 ? -17.768 0.412 3.225 1.00 97.25 210 LEU A CA 1
ATOM 1600 C C . LEU A 1 210 ? -16.799 1.265 2.403 1.00 97.25 210 LEU A C 1
ATOM 1602 O O . LEU A 1 210 ? -16.330 0.811 1.368 1.00 97.25 210 LEU A O 1
ATOM 1606 N N . ALA A 1 211 ? -16.419 2.449 2.890 1.00 98.12 211 ALA A N 1
ATOM 1607 C CA . ALA A 1 211 ? -15.420 3.286 2.236 1.00 98.12 211 ALA A CA 1
ATOM 1608 C C . ALA A 1 211 ? -14.060 2.580 2.110 1.00 98.12 211 ALA A C 1
ATOM 1610 O O . ALA A 1 211 ? -13.442 2.663 1.055 1.00 98.12 211 ALA A O 1
ATOM 1611 N N . MET A 1 212 ? -13.602 1.848 3.136 1.00 98.19 212 MET A N 1
ATOM 1612 C CA . MET A 1 212 ? -12.365 1.055 3.028 1.00 98.19 212 MET A CA 1
ATOM 1613 C C . MET A 1 212 ? -12.504 -0.086 2.020 1.00 98.19 212 MET A C 1
ATOM 1615 O O . MET A 1 212 ? -11.570 -0.332 1.264 1.00 98.19 212 MET A O 1
ATOM 1619 N N . GLY A 1 213 ? -13.666 -0.745 1.969 1.00 98.12 213 GLY A N 1
ATOM 1620 C CA . GLY A 1 213 ? -13.956 -1.755 0.950 1.00 98.12 213 GLY A CA 1
ATOM 1621 C C . GLY A 1 213 ? -13.918 -1.176 -0.467 1.00 98.12 213 GLY A C 1
ATOM 1622 O O . GLY A 1 213 ? -13.266 -1.739 -1.341 1.00 98.12 213 GLY A O 1
ATOM 1623 N N . CYS A 1 214 ? -14.538 -0.011 -0.683 1.00 98.19 214 CYS A N 1
ATOM 1624 C CA . CYS A 1 214 ? -14.493 0.695 -1.964 1.00 98.19 214 CYS A CA 1
ATOM 1625 C C . CYS A 1 214 ? -13.066 1.105 -2.344 1.00 98.19 214 CYS A C 1
ATOM 1627 O O . CYS A 1 214 ? -12.681 0.919 -3.492 1.00 98.19 214 CYS A O 1
ATOM 1629 N N . ILE A 1 215 ? -12.277 1.627 -1.397 1.00 98.44 215 ILE A N 1
ATOM 1630 C CA . ILE A 1 215 ? -10.864 1.972 -1.624 1.00 98.44 215 ILE A CA 1
ATOM 1631 C C . ILE A 1 215 ? -10.067 0.732 -2.031 1.00 98.44 215 ILE A C 1
ATOM 1633 O O . ILE A 1 215 ? -9.283 0.808 -2.966 1.00 98.44 215 ILE A O 1
ATOM 1637 N N . ALA A 1 216 ? -10.287 -0.410 -1.378 1.00 98.19 216 ALA A N 1
ATOM 1638 C CA . ALA A 1 216 ? -9.591 -1.647 -1.715 1.00 98.19 216 ALA A CA 1
ATOM 1639 C C . ALA A 1 216 ? -9.922 -2.133 -3.131 1.00 98.19 216 ALA A C 1
ATOM 1641 O O . ALA A 1 216 ? -9.016 -2.399 -3.914 1.00 98.19 216 ALA A O 1
ATOM 1642 N N . VAL A 1 217 ? -11.212 -2.195 -3.481 1.00 97.81 217 VAL A N 1
ATOM 1643 C CA . VAL A 1 217 ? -11.652 -2.648 -4.809 1.00 97.81 217 VAL A CA 1
ATOM 1644 C C . VAL A 1 217 ? -11.190 -1.688 -5.902 1.00 97.81 217 VAL A C 1
ATOM 1646 O O . VAL A 1 217 ? -10.599 -2.126 -6.886 1.00 97.81 217 VAL A O 1
ATOM 1649 N N . LEU A 1 218 ? -11.428 -0.383 -5.732 1.00 97.19 218 LEU A N 1
ATOM 1650 C CA . LEU A 1 218 ? -11.014 0.620 -6.713 1.00 97.19 218 LEU A CA 1
ATOM 1651 C C . LEU A 1 218 ? -9.486 0.703 -6.815 1.00 97.19 218 LEU A C 1
ATOM 1653 O O . LEU A 1 218 ? -8.950 0.803 -7.911 1.00 97.19 218 LEU A O 1
ATOM 1657 N N . GLY A 1 219 ? -8.772 0.584 -5.695 1.00 96.06 219 GLY A N 1
ATOM 1658 C CA . GLY A 1 219 ? -7.313 0.571 -5.664 1.00 96.06 219 GLY A CA 1
ATOM 1659 C C . GLY A 1 219 ? -6.696 -0.581 -6.457 1.00 96.06 219 GLY A C 1
ATOM 1660 O O . GLY A 1 219 ? -5.642 -0.417 -7.064 1.00 96.06 219 GLY A O 1
ATOM 1661 N N . SER A 1 220 ? -7.373 -1.724 -6.544 1.00 95.00 220 SER A N 1
ATOM 1662 C CA . SER A 1 220 ? -6.941 -2.846 -7.387 1.00 95.00 220 SER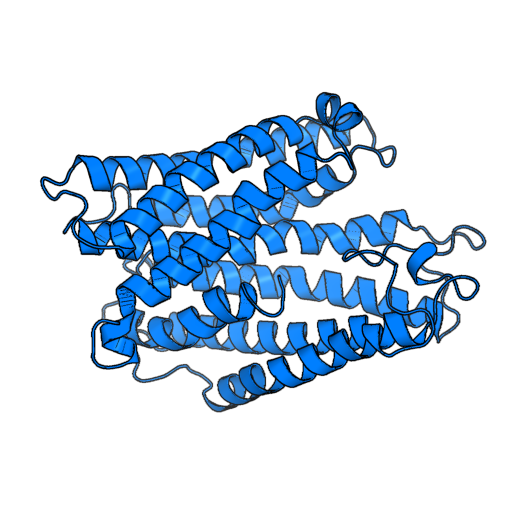 A CA 1
ATOM 1663 C C . SER A 1 220 ? -7.169 -2.641 -8.887 1.00 95.00 220 SER A C 1
ATOM 1665 O O . SER A 1 220 ? -6.679 -3.447 -9.672 1.00 95.00 220 SER A O 1
ATOM 1667 N N . VAL A 1 221 ? -7.871 -1.583 -9.313 1.00 95.81 221 VAL A N 1
ATOM 1668 C CA . VAL A 1 221 ? -8.212 -1.347 -10.730 1.00 95.81 221 VAL A CA 1
ATOM 1669 C C . VAL A 1 221 ? -7.688 -0.026 -11.297 1.00 95.81 221 VAL A C 1
ATOM 1671 O O . VAL A 1 221 ? -8.106 0.377 -12.378 1.00 95.81 221 VAL A O 1
ATOM 1674 N N . VAL A 1 222 ? -6.773 0.659 -10.600 1.00 98.31 222 VAL A N 1
ATOM 1675 C CA . VAL A 1 222 ? -6.266 1.983 -11.024 1.00 98.31 222 VAL A CA 1
ATOM 1676 C C . VAL A 1 222 ? -4.756 2.049 -11.257 1.00 98.31 222 VAL A C 1
ATOM 1678 O O . VAL A 1 222 ? -4.226 3.126 -11.504 1.00 98.31 222 VAL A O 1
ATOM 1681 N N . TRP A 1 223 ? -4.049 0.918 -11.213 1.00 98.50 223 TRP A N 1
ATOM 1682 C CA . TRP A 1 223 ? -2.581 0.887 -11.223 1.00 98.50 223 TRP A CA 1
ATOM 1683 C C . TRP A 1 223 ? -1.923 1.658 -12.373 1.00 98.50 223 TRP A C 1
ATOM 1685 O O . TRP A 1 223 ? -0.838 2.213 -12.212 1.00 98.50 223 TRP A O 1
ATOM 1695 N N . SER A 1 224 ? -2.581 1.707 -13.531 1.00 98.06 224 SER A N 1
ATOM 1696 C CA . SER A 1 224 ? -2.014 2.278 -14.746 1.00 98.06 224 SER A CA 1
ATOM 1697 C C . SER A 1 224 ? -1.895 3.805 -14.726 1.00 98.06 224 SER A C 1
ATOM 1699 O O . SER A 1 224 ? -1.311 4.357 -15.656 1.00 98.06 224 SER A O 1
ATOM 1701 N N . HIS A 1 225 ? -2.389 4.507 -13.696 1.00 98.38 225 HIS A N 1
ATOM 1702 C CA . HIS A 1 225 ? -2.096 5.941 -13.567 1.00 98.38 225 HIS A CA 1
ATOM 1703 C C . HIS A 1 225 ? -0.622 6.238 -13.299 1.00 98.38 225 HIS A C 1
ATOM 1705 O O . HIS A 1 225 ? -0.167 7.339 -13.568 1.00 98.38 225 HIS A O 1
ATOM 1711 N N . HIS A 1 226 ? 0.155 5.254 -12.840 1.00 98.44 226 HIS A N 1
ATOM 1712 C CA . HIS A 1 226 ? 1.612 5.382 -12.742 1.00 98.44 226 HIS A CA 1
ATOM 1713 C C . HIS A 1 226 ? 2.309 5.243 -14.100 1.00 98.44 226 HIS A C 1
ATOM 1715 O O . HIS A 1 226 ? 3.531 5.264 -14.177 1.00 98.44 226 HIS A O 1
ATOM 1721 N N . MET A 1 227 ? 1.536 5.049 -15.169 1.00 98.25 227 MET A N 1
ATOM 1722 C CA . MET A 1 227 ? 2.013 4.714 -16.508 1.00 98.25 227 MET A CA 1
ATOM 1723 C C . MET A 1 227 ? 1.426 5.660 -17.568 1.00 98.25 227 MET A C 1
ATOM 1725 O O . MET A 1 227 ? 1.409 5.338 -18.751 1.00 98.25 227 MET A O 1
ATOM 1729 N N . TYR A 1 228 ? 0.913 6.838 -17.197 1.00 98.06 228 TYR A N 1
ATOM 1730 C CA . TYR A 1 228 ? 0.279 7.747 -18.165 1.00 98.06 228 TYR A CA 1
ATOM 1731 C C . TYR A 1 228 ? 1.218 8.266 -19.262 1.00 98.06 228 TYR A C 1
ATOM 1733 O O . TYR A 1 228 ? 0.750 8.660 -20.335 1.00 98.06 228 TYR A O 1
ATOM 1741 N N . THR A 1 229 ? 2.524 8.239 -19.010 1.00 97.06 229 THR A N 1
ATOM 1742 C CA . THR A 1 229 ? 3.590 8.689 -19.911 1.00 97.06 229 THR A CA 1
ATOM 1743 C C . THR A 1 229 ? 4.206 7.560 -20.744 1.00 97.06 229 THR A C 1
ATOM 1745 O O . THR A 1 229 ? 5.057 7.836 -21.584 1.00 97.06 229 THR A O 1
ATOM 1748 N N . THR A 1 230 ? 3.758 6.305 -20.592 1.00 96.81 230 THR A N 1
ATOM 1749 C CA . THR A 1 230 ? 4.323 5.148 -21.320 1.00 96.81 230 THR A CA 1
ATOM 1750 C C . THR A 1 230 ? 3.766 4.966 -22.734 1.00 96.81 230 THR A C 1
ATOM 1752 O O . THR A 1 230 ? 4.182 4.055 -23.444 1.00 96.81 230 THR A O 1
ATOM 1755 N N . GLY A 1 231 ? 2.836 5.826 -23.165 1.00 95.44 231 GLY A N 1
ATOM 1756 C CA . GLY A 1 231 ? 2.222 5.759 -24.497 1.00 95.44 231 GLY A CA 1
ATOM 1757 C C . GLY A 1 231 ? 0.875 5.030 -24.555 1.00 95.44 231 GLY A C 1
ATOM 1758 O O . GLY A 1 231 ? 0.459 4.616 -25.632 1.00 95.44 231 GLY A O 1
ATOM 1759 N N . LEU A 1 232 ? 0.177 4.892 -23.422 1.00 96.25 232 LEU A N 1
ATOM 1760 C CA . LEU A 1 232 ? -1.172 4.315 -23.368 1.00 96.25 232 LEU A CA 1
ATOM 1761 C C . LEU A 1 232 ? -2.175 5.070 -24.258 1.00 96.25 232 LEU A C 1
ATOM 1763 O O . LEU A 1 232 ? -2.163 6.304 -24.346 1.00 96.25 232 LEU A O 1
ATOM 1767 N N . GLU A 1 233 ? -3.107 4.316 -24.845 1.00 96.94 233 GLU A N 1
ATOM 1768 C CA . GLU A 1 233 ? -4.210 4.851 -25.647 1.00 96.94 233 GLU A CA 1
ATOM 1769 C C . GLU A 1 233 ? -5.029 5.902 -24.882 1.00 96.94 233 GLU A C 1
ATOM 1771 O O . GLU A 1 233 ? -5.149 5.871 -23.653 1.00 96.94 233 GLU A O 1
ATOM 1776 N N . VAL A 1 234 ? -5.622 6.847 -25.618 1.00 96.62 234 VAL A N 1
ATOM 1777 C CA . VAL A 1 234 ? -6.396 7.957 -25.036 1.00 96.62 234 VAL A CA 1
ATOM 1778 C C . VAL A 1 234 ? -7.555 7.441 -24.181 1.00 96.62 234 VAL A C 1
ATOM 1780 O O . VAL A 1 234 ? -7.718 7.903 -23.052 1.00 96.62 234 VAL A O 1
ATOM 1783 N N . ASP A 1 235 ? -8.294 6.445 -24.670 1.00 97.81 235 ASP A N 1
ATOM 1784 C CA . ASP A 1 235 ? -9.447 5.880 -23.961 1.00 97.81 235 ASP A CA 1
ATOM 1785 C C . ASP A 1 235 ? -9.024 5.146 -22.683 1.00 97.81 235 ASP A C 1
ATOM 1787 O O . ASP A 1 235 ? -9.651 5.302 -21.633 1.00 97.81 235 ASP A O 1
ATOM 1791 N N . THR A 1 236 ? -7.896 4.431 -22.731 1.00 97.25 236 THR A N 1
ATOM 1792 C CA . THR A 1 236 ? -7.296 3.789 -21.553 1.00 97.25 236 THR A CA 1
ATOM 1793 C C . THR A 1 236 ? -6.924 4.835 -20.500 1.00 97.25 236 THR A C 1
ATOM 1795 O O . THR A 1 236 ? -7.310 4.714 -19.335 1.00 97.25 236 THR A O 1
ATOM 1798 N N . ARG A 1 237 ? -6.249 5.924 -20.891 1.00 97.62 237 ARG A N 1
ATOM 1799 C CA . ARG A 1 237 ? -5.911 7.020 -19.963 1.00 97.62 237 ARG A CA 1
ATOM 1800 C C . ARG A 1 237 ? -7.153 7.709 -19.395 1.00 97.62 237 ARG A C 1
ATOM 1802 O O . ARG A 1 237 ? -7.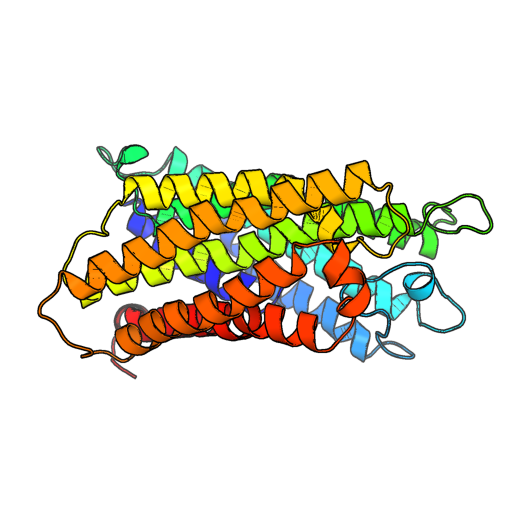159 8.055 -18.213 1.00 97.62 237 ARG A O 1
ATOM 1809 N N . ALA A 1 238 ? -8.206 7.878 -20.195 1.00 97.75 238 ALA A N 1
ATOM 1810 C CA . ALA A 1 238 ? -9.472 8.453 -19.747 1.00 97.75 238 ALA A CA 1
ATOM 1811 C C . ALA A 1 238 ? -10.174 7.563 -18.706 1.00 97.75 238 ALA A C 1
ATOM 1813 O O . ALA A 1 238 ? -10.610 8.068 -17.668 1.00 97.75 238 ALA A O 1
ATOM 1814 N N . PHE A 1 239 ? -10.215 6.244 -18.933 1.00 98.06 239 PHE A N 1
ATOM 1815 C CA . PHE A 1 239 ? -10.739 5.274 -17.968 1.00 98.06 239 PHE A CA 1
ATOM 1816 C C . PHE A 1 239 ? -9.984 5.344 -16.636 1.00 98.06 239 PHE A C 1
ATOM 1818 O O . PHE A 1 239 ? -10.596 5.555 -15.586 1.00 98.06 239 PHE A O 1
ATOM 1825 N N . PHE A 1 240 ? -8.653 5.230 -16.678 1.00 98.31 240 PHE A N 1
ATOM 1826 C CA . PHE A 1 240 ? -7.826 5.264 -15.472 1.00 98.31 240 PHE A CA 1
ATOM 1827 C C . PHE A 1 240 ? -7.901 6.618 -14.758 1.00 98.31 240 PHE A C 1
ATOM 1829 O O . PHE A 1 240 ? -7.896 6.646 -13.527 1.00 98.31 240 PHE A O 1
ATOM 1836 N N . THR A 1 241 ? -8.080 7.723 -15.489 1.00 98.44 241 THR A N 1
ATOM 1837 C CA . THR A 1 241 ? -8.298 9.051 -14.894 1.00 98.44 241 THR A CA 1
ATOM 1838 C C . THR A 1 241 ? -9.587 9.079 -14.083 1.00 98.44 241 THR A C 1
ATOM 1840 O O . THR A 1 241 ? -9.576 9.430 -12.901 1.00 98.44 241 THR A O 1
ATOM 1843 N N . ALA A 1 242 ? -10.701 8.661 -14.690 1.00 98.12 242 ALA A N 1
ATOM 1844 C CA . ALA A 1 242 ? -11.997 8.641 -14.023 1.00 98.12 242 ALA A CA 1
ATOM 1845 C C . ALA A 1 242 ? -11.990 7.708 -12.802 1.00 98.12 242 ALA A C 1
ATOM 1847 O O . ALA A 1 242 ? -12.416 8.106 -11.716 1.00 98.12 242 ALA A O 1
ATOM 1848 N N . ALA A 1 243 ? -11.458 6.492 -12.958 1.00 98.00 243 ALA A N 1
ATOM 1849 C CA . ALA A 1 243 ? -11.389 5.502 -11.890 1.00 98.00 243 ALA A CA 1
ATOM 1850 C C . ALA A 1 243 ? -10.487 5.953 -10.726 1.00 98.00 243 ALA A C 1
ATOM 1852 O O . ALA A 1 243 ? -10.862 5.793 -9.566 1.00 98.00 243 ALA A O 1
ATOM 1853 N N . THR A 1 244 ? -9.338 6.576 -11.012 1.00 98.25 244 THR A N 1
ATOM 1854 C CA . THR A 1 244 ? -8.413 7.080 -9.980 1.00 98.25 244 THR A CA 1
ATOM 1855 C C . THR A 1 244 ? -9.042 8.217 -9.181 1.00 98.25 244 THR A C 1
ATOM 1857 O O . THR A 1 244 ? -9.047 8.190 -7.950 1.00 98.25 244 THR A O 1
ATOM 1860 N N . ILE A 1 245 ? -9.633 9.201 -9.867 1.00 97.94 245 ILE A N 1
ATOM 1861 C CA . ILE A 1 245 ? -10.278 10.343 -9.208 1.00 97.94 245 ILE A CA 1
ATOM 1862 C C . ILE A 1 245 ? -11.479 9.880 -8.371 1.00 97.94 245 ILE A C 1
ATOM 1864 O O . ILE A 1 245 ? -11.714 10.428 -7.292 1.00 97.94 245 ILE A O 1
ATOM 1868 N N . LEU A 1 246 ? -12.200 8.834 -8.793 1.00 97.81 246 LEU A N 1
ATOM 1869 C CA . LEU A 1 246 ? -13.337 8.276 -8.055 1.00 97.81 246 LEU A CA 1
ATOM 1870 C C . LEU A 1 246 ? -12.969 7.820 -6.631 1.00 97.81 246 LEU A C 1
ATOM 1872 O O . LEU A 1 246 ? -13.803 7.916 -5.730 1.00 97.81 246 LEU A O 1
ATOM 1876 N N . ILE A 1 247 ? -11.720 7.401 -6.385 1.00 98.06 247 ILE A N 1
ATOM 1877 C CA . ILE A 1 247 ? -11.249 6.981 -5.050 1.00 98.06 247 ILE A CA 1
ATOM 1878 C C . ILE A 1 247 ? -11.267 8.138 -4.035 1.00 98.06 247 ILE A C 1
ATOM 1880 O O . ILE A 1 247 ? -11.364 7.918 -2.819 1.00 98.06 247 ILE A O 1
ATOM 1884 N N . SER A 1 248 ? -11.256 9.388 -4.504 1.00 97.44 248 SER A N 1
ATOM 1885 C CA . SER A 1 248 ? -11.396 10.558 -3.633 1.00 97.44 248 SER A CA 1
ATOM 1886 C C . SER A 1 248 ? -12.733 10.588 -2.882 1.00 97.44 248 SER A C 1
ATOM 1888 O O . SER A 1 248 ? -12.778 11.098 -1.766 1.00 97.44 248 SER A O 1
ATOM 1890 N N . ILE A 1 249 ? -13.799 9.975 -3.414 1.00 98.12 249 ILE A N 1
ATOM 1891 C CA . ILE A 1 249 ? -15.131 9.956 -2.786 1.00 98.12 249 ILE A CA 1
ATOM 1892 C C . ILE A 1 249 ? -15.158 9.118 -1.493 1.00 98.12 249 ILE A C 1
ATOM 1894 O O . ILE A 1 249 ? -15.494 9.669 -0.435 1.00 98.12 249 ILE A O 1
ATOM 1898 N N . PRO A 1 250 ? -14.805 7.813 -1.496 1.00 98.19 250 PRO A N 1
ATOM 1899 C CA . PRO A 1 250 ? -14.761 7.041 -0.256 1.00 98.19 250 PRO A CA 1
ATOM 1900 C C . PRO A 1 250 ? -13.700 7.581 0.711 1.00 98.19 250 PRO A C 1
ATOM 1902 O O . PRO A 1 250 ? -13.926 7.601 1.919 1.00 98.19 250 PRO A O 1
ATOM 1905 N N . THR A 1 251 ? -12.578 8.094 0.202 1.00 97.31 251 THR A N 1
ATOM 1906 C CA . THR A 1 251 ? -11.536 8.707 1.037 1.00 97.31 251 THR A CA 1
ATOM 1907 C C . THR A 1 251 ? -12.044 9.967 1.743 1.00 97.31 251 THR A C 1
ATOM 1909 O O . THR A 1 251 ? -11.910 10.095 2.961 1.00 97.31 251 THR A O 1
ATOM 1912 N N . GLY A 1 252 ? -12.709 10.861 1.007 1.00 97.62 252 GLY A N 1
ATOM 1913 C CA . GLY A 1 252 ? -13.338 12.065 1.545 1.00 97.62 252 GLY A CA 1
ATOM 1914 C C . GLY A 1 252 ? -14.411 11.736 2.577 1.00 97.62 252 GLY A C 1
ATOM 1915 O O . GLY A 1 252 ? -14.436 12.345 3.642 1.00 97.62 252 GLY A O 1
ATOM 1916 N N . THR A 1 253 ? -15.224 10.702 2.331 1.00 97.62 253 THR A N 1
ATOM 1917 C CA . THR A 1 253 ? -16.214 10.207 3.306 1.00 97.62 253 THR A CA 1
ATOM 1918 C C . THR A 1 253 ? -15.556 9.887 4.651 1.00 97.62 253 THR A C 1
ATOM 1920 O O . THR A 1 253 ? -16.078 10.263 5.699 1.00 97.62 253 THR A O 1
ATOM 1923 N N . LYS A 1 254 ? -14.373 9.255 4.648 1.00 97.69 254 LYS A N 1
ATOM 1924 C CA . LYS A 1 254 ? -13.646 8.959 5.891 1.00 97.69 254 LYS A CA 1
ATOM 1925 C C . LYS A 1 254 ? -13.144 10.215 6.596 1.00 97.69 254 LYS A C 1
ATOM 1927 O O . LYS A 1 254 ? -13.317 10.329 7.808 1.00 97.69 254 LYS A O 1
ATOM 1932 N N . VAL A 1 255 ? -12.576 11.156 5.842 1.00 98.00 255 VAL A N 1
ATOM 1933 C CA . VAL A 1 255 ? -12.118 12.451 6.369 1.00 98.00 255 VAL A CA 1
ATOM 1934 C C . VAL A 1 255 ? -13.267 13.206 7.034 1.00 98.00 255 VAL A C 1
ATOM 1936 O O . VAL A 1 255 ? -13.142 13.616 8.189 1.00 98.00 255 VAL A O 1
ATOM 1939 N N . PHE A 1 256 ? -14.417 13.314 6.364 1.00 98.06 256 PHE A N 1
ATOM 1940 C CA . PHE A 1 256 ? -15.598 13.961 6.931 1.00 98.06 256 PHE A CA 1
ATOM 1941 C C . PHE A 1 256 ? -16.112 13.243 8.176 1.00 98.06 256 PHE A C 1
ATOM 1943 O O . PHE A 1 256 ? -16.388 13.897 9.176 1.00 98.06 256 PHE A O 1
ATOM 1950 N N . ASN A 1 257 ? -16.170 11.912 8.173 1.00 98.06 257 ASN A N 1
ATOM 1951 C CA . ASN A 1 257 ? -16.606 11.151 9.342 1.00 98.06 257 ASN A CA 1
ATOM 1952 C C . ASN A 1 257 ? -15.697 11.367 10.565 1.00 98.06 257 ASN A C 1
ATOM 1954 O O . ASN A 1 257 ? -16.204 11.502 11.683 1.00 98.06 257 ASN A O 1
ATOM 1958 N N . TRP A 1 258 ? -14.372 11.454 10.388 1.00 98.06 258 TRP A N 1
ATOM 1959 C CA . TRP A 1 258 ? -13.456 11.810 11.480 1.00 98.06 258 TRP A CA 1
ATOM 1960 C C . TRP A 1 258 ? -13.718 13.221 12.010 1.00 98.06 258 TRP A C 1
ATOM 1962 O O . TRP A 1 258 ? -13.827 13.403 13.223 1.00 98.06 258 TRP A O 1
ATOM 1972 N N . ILE A 1 259 ? -13.891 14.199 11.116 1.00 97.31 259 ILE A N 1
ATOM 1973 C CA . ILE A 1 259 ? -14.184 15.591 11.485 1.00 97.31 259 ILE A CA 1
ATOM 1974 C C . ILE A 1 259 ? -15.529 15.692 12.220 1.00 97.31 259 ILE A C 1
ATOM 1976 O O . ILE A 1 259 ? -15.603 16.323 13.272 1.00 97.31 259 ILE A O 1
ATOM 1980 N N . CYS A 1 260 ? -16.580 15.031 11.730 1.00 97.12 260 CYS A N 1
ATOM 1981 C CA . CYS A 1 260 ? -17.885 14.986 12.391 1.00 97.12 260 CYS A CA 1
ATOM 1982 C C . CYS A 1 260 ? -17.796 14.347 13.782 1.00 97.12 260 CYS A C 1
ATOM 1984 O O . CYS A 1 260 ? -18.399 14.855 14.726 1.00 97.12 260 CYS A O 1
ATOM 1986 N N . THR A 1 261 ? -17.014 13.272 13.929 1.00 96.75 261 THR A N 1
ATOM 1987 C CA . THR A 1 261 ? -16.784 12.634 15.235 1.00 96.75 261 THR A CA 1
ATOM 1988 C C . THR A 1 261 ? -16.119 13.615 16.204 1.00 96.75 261 THR A C 1
ATOM 1990 O O . THR A 1 261 ? -16.609 13.784 17.319 1.00 96.75 261 THR A O 1
ATOM 1993 N N . TYR A 1 262 ? -15.075 14.324 15.760 1.00 95.62 262 TYR A N 1
ATOM 1994 C CA . TYR A 1 262 ? -14.372 15.334 16.555 1.00 95.62 262 TYR A CA 1
ATOM 1995 C C . TYR A 1 262 ? -15.275 16.509 16.965 1.00 95.62 262 TYR A C 1
ATOM 1997 O O . TYR A 1 262 ? -15.412 16.786 18.153 1.00 95.62 262 TYR A O 1
ATOM 2005 N N . ILE A 1 263 ? -15.946 17.162 16.008 1.00 95.00 263 ILE A N 1
ATOM 2006 C CA . ILE A 1 263 ? -16.780 18.355 16.259 1.00 95.00 263 ILE A CA 1
ATOM 2007 C C . ILE A 1 263 ? -17.987 18.030 17.152 1.00 95.00 263 ILE A C 1
ATOM 2009 O O . ILE A 1 263 ? -18.484 18.891 17.871 1.00 95.00 263 ILE A O 1
ATOM 2013 N N . SER A 1 264 ? -18.459 16.779 17.144 1.00 92.44 264 SER A N 1
ATOM 2014 C CA . SER A 1 264 ? -19.546 16.336 18.026 1.00 92.44 264 SER A CA 1
ATOM 2015 C C . SER A 1 264 ? -19.140 16.192 19.503 1.00 92.44 264 SER A C 1
ATOM 2017 O O . SER A 1 264 ? -19.975 15.849 20.348 1.00 92.44 264 SER A O 1
ATOM 2019 N N . SER A 1 265 ? -17.867 16.409 19.836 1.00 92.00 265 SER A N 1
ATOM 2020 C CA . SER A 1 265 ? -17.332 16.306 21.189 1.00 92.00 265 SER A CA 1
ATOM 2021 C C . SER A 1 265 ? -17.086 17.676 21.816 1.00 92.00 265 SER A C 1
ATOM 2023 O O . SER A 1 265 ? -16.686 18.621 21.145 1.00 92.00 265 SER A O 1
ATOM 2025 N N . ASN A 1 266 ? -17.283 17.761 23.132 1.00 89.25 266 ASN A N 1
ATOM 2026 C CA . ASN A 1 266 ? -16.917 18.942 23.920 1.00 89.25 266 ASN A CA 1
ATOM 2027 C C . ASN A 1 266 ? -15.469 18.864 24.438 1.00 89.25 266 ASN A C 1
ATOM 2029 O O . ASN A 1 266 ? -14.996 19.799 25.082 1.00 89.25 266 ASN A O 1
ATOM 2033 N N . TYR A 1 267 ? -14.775 17.743 24.208 1.00 89.00 267 TYR A N 1
ATOM 2034 C CA . TYR A 1 267 ? -13.391 17.562 24.631 1.00 89.00 267 TYR A CA 1
ATOM 2035 C C . TYR A 1 267 ? -12.430 18.263 23.664 1.00 89.00 267 TYR A C 1
ATOM 2037 O O . TYR A 1 267 ? -12.513 18.095 22.449 1.00 89.00 267 TYR A O 1
ATOM 2045 N N . GLY A 1 268 ? -11.496 19.037 24.219 1.00 87.31 268 GLY A N 1
ATOM 2046 C CA . GLY A 1 268 ? -10.404 19.650 23.464 1.00 87.31 268 GLY A CA 1
ATOM 2047 C C . GLY A 1 268 ? -9.268 18.669 23.147 1.00 87.31 268 GLY A C 1
ATOM 2048 O O . GLY A 1 268 ? -9.363 17.462 23.367 1.00 87.31 268 GLY A O 1
ATOM 2049 N N . ILE A 1 269 ? -8.151 19.193 22.645 1.00 91.75 269 ILE A N 1
ATOM 2050 C CA . ILE A 1 269 ? -6.924 18.410 22.442 1.00 91.75 269 ILE A CA 1
ATOM 2051 C C . ILE A 1 269 ? -6.225 18.254 23.798 1.00 91.75 269 ILE A C 1
ATOM 2053 O O . ILE A 1 269 ? -5.541 19.168 24.249 1.00 91.75 269 ILE A O 1
ATOM 2057 N N . VAL A 1 270 ? -6.428 17.108 24.454 1.00 85.25 270 VAL A N 1
ATOM 2058 C CA . VAL A 1 270 ? -5.868 16.824 25.793 1.00 85.25 270 VAL A CA 1
ATOM 2059 C C . VAL A 1 270 ? -4.662 15.877 25.736 1.00 85.25 270 VAL A C 1
ATOM 2061 O O . VAL A 1 270 ? -3.766 15.970 26.569 1.00 85.25 270 VAL A O 1
ATOM 2064 N N . HIS A 1 271 ? -4.596 15.001 24.728 1.00 86.06 271 HIS A N 1
ATOM 2065 C CA . HIS A 1 271 ? -3.529 14.008 24.569 1.00 86.06 271 HIS A CA 1
ATOM 2066 C C . HIS A 1 271 ? -2.704 14.253 23.301 1.00 86.06 271 HIS A C 1
ATOM 2068 O O . HIS A 1 271 ? -3.232 14.692 22.275 1.00 86.06 271 HIS A O 1
ATOM 2074 N N . SER A 1 272 ? -1.416 13.893 23.337 1.00 93.06 272 SER A N 1
ATOM 2075 C CA . SER A 1 272 ? -0.535 13.916 22.157 1.00 93.06 272 SER A CA 1
ATOM 2076 C C . SER A 1 272 ? -1.067 13.033 21.023 1.00 93.06 272 SER A C 1
ATOM 2078 O O . SER A 1 272 ? -0.978 13.411 19.857 1.00 93.06 272 SER A O 1
ATOM 2080 N N . SER A 1 273 ? -1.728 11.923 21.355 1.00 94.69 273 SER A N 1
ATOM 2081 C CA . SER A 1 273 ? -2.399 11.049 20.391 1.00 94.69 273 SER A CA 1
ATOM 2082 C C . SER A 1 273 ? -3.551 11.744 19.653 1.00 94.69 273 SER A C 1
ATOM 2084 O O . SER A 1 273 ? -3.720 11.514 18.457 1.00 94.69 273 SER A O 1
ATOM 2086 N N . SER A 1 274 ? -4.291 12.654 20.305 1.00 94.75 274 SER A N 1
ATOM 2087 C CA . SER A 1 274 ? -5.311 13.481 19.638 1.00 94.75 274 SER A CA 1
ATOM 2088 C C . SER A 1 274 ? -4.682 14.434 18.627 1.00 94.75 274 SER A C 1
ATOM 2090 O O . SER A 1 274 ? -5.181 14.567 17.512 1.00 94.75 274 SER A O 1
ATOM 2092 N N . LEU A 1 275 ? -3.573 15.080 19.002 1.00 95.56 275 LEU A N 1
ATOM 2093 C CA . LEU A 1 275 ? -2.857 15.988 18.109 1.00 95.56 275 LEU A CA 1
ATOM 2094 C C . LEU A 1 275 ? -2.325 15.246 16.880 1.00 95.56 275 LEU A C 1
ATOM 2096 O O . LEU A 1 275 ? -2.517 15.715 15.763 1.00 95.56 275 LEU A O 1
ATOM 2100 N N . LEU A 1 276 ? -1.705 14.078 17.071 1.00 97.00 276 LEU A N 1
ATOM 2101 C CA . LEU A 1 276 ? -1.191 13.255 15.974 1.00 97.00 276 LEU A CA 1
ATOM 2102 C C . LEU A 1 276 ? -2.321 12.744 15.069 1.00 97.00 276 LEU A C 1
ATOM 2104 O O . LEU A 1 276 ? -2.203 12.828 13.849 1.00 97.00 276 LEU A O 1
ATOM 2108 N N . ALA A 1 277 ? -3.446 12.301 15.636 1.00 97.19 277 ALA A N 1
ATOM 2109 C CA . ALA A 1 277 ? -4.599 11.862 14.853 1.00 97.19 277 ALA A CA 1
ATOM 2110 C C . ALA A 1 277 ? -5.213 13.005 14.021 1.00 97.19 277 ALA A C 1
ATOM 2112 O O . ALA A 1 277 ? -5.541 12.809 12.853 1.00 97.19 277 ALA A O 1
ATOM 2113 N N . LEU A 1 278 ? -5.333 14.216 14.573 1.00 96.75 278 LEU A N 1
ATOM 2114 C CA . LEU A 1 278 ? -5.810 15.379 13.815 1.00 96.75 278 LEU A CA 1
ATOM 2115 C C . LEU A 1 278 ? -4.779 15.857 12.781 1.00 96.75 278 LEU A C 1
ATOM 2117 O O . LEU A 1 278 ? -5.150 16.219 11.665 1.00 96.75 278 LEU A O 1
ATOM 2121 N N . LEU A 1 279 ? -3.484 15.801 13.106 1.00 96.81 279 LEU A N 1
ATOM 2122 C CA . LEU A 1 279 ? -2.406 16.110 12.166 1.00 96.81 279 LEU A CA 1
ATOM 2123 C C . LEU A 1 279 ? -2.397 15.131 10.987 1.00 96.81 279 LEU A C 1
ATOM 2125 O O . LEU A 1 279 ? -2.198 15.555 9.848 1.00 96.81 279 LEU A O 1
ATOM 2129 N N . PHE A 1 280 ? -2.666 13.847 11.238 1.00 97.75 280 PHE A N 1
ATOM 2130 C CA . PHE A 1 280 ? -2.891 12.857 10.190 1.00 97.75 280 PHE A CA 1
ATOM 2131 C C . PHE A 1 280 ? -4.025 13.298 9.266 1.00 97.75 280 PHE A C 1
ATOM 2133 O O . PHE A 1 280 ? -3.819 13.377 8.061 1.00 97.75 280 PHE A O 1
ATOM 2140 N N . VAL A 1 281 ? -5.198 13.644 9.814 1.00 97.75 281 VAL A N 1
ATOM 2141 C CA . VAL A 1 281 ? -6.353 14.071 9.004 1.00 97.75 281 VAL A CA 1
ATOM 2142 C C . VAL A 1 281 ? -5.989 15.275 8.128 1.00 97.75 281 VAL A C 1
ATOM 2144 O O . VAL A 1 281 ? -6.275 15.264 6.931 1.00 97.75 281 VAL A O 1
ATOM 2147 N N . CYS A 1 282 ? -5.300 16.278 8.677 1.00 96.25 282 CYS A N 1
ATOM 2148 C CA . CYS A 1 282 ? -4.868 17.457 7.924 1.00 96.25 282 CYS A CA 1
ATOM 2149 C C . CYS A 1 282 ? -3.860 17.117 6.814 1.00 96.25 282 CYS A C 1
ATOM 2151 O O . CYS A 1 282 ? -4.096 17.421 5.646 1.00 96.25 282 CYS A O 1
ATOM 2153 N N . THR A 1 283 ? -2.739 16.479 7.163 1.00 95.50 283 THR A N 1
ATOM 2154 C CA . THR A 1 283 ? -1.654 16.161 6.213 1.00 95.50 283 THR A CA 1
ATOM 2155 C C . THR A 1 283 ? -2.114 15.206 5.119 1.00 95.50 283 THR A C 1
ATOM 2157 O O . THR A 1 283 ? -1.818 15.425 3.944 1.00 95.50 283 THR A O 1
ATOM 2160 N N . PHE A 1 284 ? -2.915 14.205 5.482 1.00 96.69 284 PHE A N 1
ATOM 2161 C CA . PHE A 1 284 ? -3.502 13.265 4.542 1.00 96.69 284 PHE A CA 1
ATOM 2162 C C . PHE A 1 284 ? -4.493 13.948 3.590 1.00 96.69 284 PHE A C 1
ATOM 2164 O O . PHE A 1 284 ? -4.524 13.614 2.410 1.00 96.69 284 PHE A O 1
ATOM 2171 N N . THR A 1 285 ? -5.251 14.949 4.054 1.00 96.81 285 THR A N 1
ATOM 2172 C CA . THR A 1 285 ? -6.151 15.726 3.182 1.00 96.81 285 THR A CA 1
ATOM 2173 C C . THR A 1 285 ? -5.367 16.565 2.170 1.00 96.81 285 THR A C 1
ATOM 2175 O O . THR A 1 285 ? -5.693 16.533 0.986 1.00 96.81 285 THR A O 1
ATOM 2178 N N . PHE A 1 286 ? -4.299 17.257 2.591 1.00 95.81 286 PHE A N 1
ATOM 2179 C CA . PHE A 1 286 ? -3.430 18.006 1.669 1.00 95.81 286 PHE A CA 1
ATOM 2180 C C . PHE A 1 286 ? -2.729 17.098 0.650 1.00 95.81 286 PHE A C 1
ATOM 2182 O O . PHE A 1 286 ? -2.647 17.430 -0.530 1.00 95.81 286 PHE A O 1
ATOM 2189 N N . GLY A 1 287 ? -2.243 15.933 1.081 1.00 96.19 287 GLY A N 1
ATOM 2190 C CA . GLY A 1 287 ? -1.696 14.938 0.162 1.00 96.19 287 GLY A CA 1
ATOM 2191 C C . GLY A 1 287 ? -2.762 14.368 -0.778 1.00 96.19 287 GLY A C 1
ATOM 2192 O O . GLY A 1 287 ? -2.520 14.199 -1.967 1.00 96.19 287 GLY A O 1
ATOM 2193 N N . GLY A 1 288 ? -3.972 14.121 -0.282 1.00 96.12 288 GLY A N 1
ATOM 2194 C CA . GLY A 1 288 ? -5.078 13.603 -1.083 1.00 96.12 288 GLY A CA 1
ATOM 2195 C C . GLY A 1 288 ? -5.490 14.550 -2.211 1.00 96.12 288 GLY A C 1
ATOM 2196 O O . GLY A 1 288 ? -5.702 14.099 -3.334 1.00 96.12 288 GLY A O 1
ATOM 2197 N N . THR A 1 289 ? -5.552 15.861 -1.958 1.00 96.69 289 THR A N 1
ATOM 2198 C CA . THR A 1 289 ? -5.922 16.844 -2.991 1.00 96.69 289 THR A CA 1
ATOM 2199 C C . THR A 1 289 ? -4.872 16.957 -4.095 1.00 96.69 289 THR A C 1
ATOM 2201 O O . THR A 1 289 ? -5.243 17.043 -5.264 1.00 96.69 289 THR A O 1
ATOM 2204 N N . THR A 1 290 ? -3.577 16.878 -3.767 1.00 97.88 290 THR A N 1
ATOM 2205 C CA . THR A 1 290 ? -2.516 16.803 -4.791 1.00 97.88 290 THR A CA 1
ATOM 2206 C C . THR A 1 290 ? -2.581 15.498 -5.588 1.00 97.88 290 THR A C 1
ATOM 2208 O O . THR A 1 290 ? -2.328 15.498 -6.790 1.00 97.88 290 THR A O 1
ATOM 2211 N N . GLY A 1 291 ? -3.025 14.403 -4.966 1.00 96.81 291 GLY A N 1
ATOM 2212 C CA . GLY A 1 291 ? -3.254 13.123 -5.644 1.00 96.81 291 GLY A CA 1
ATOM 2213 C C . GLY A 1 291 ? -4.401 13.163 -6.645 1.00 96.81 291 GLY A C 1
ATOM 2214 O O . GLY A 1 291 ? -4.303 12.573 -7.714 1.00 96.81 291 GLY A O 1
ATOM 2215 N N . VAL A 1 292 ? -5.472 13.905 -6.347 1.00 97.50 292 VAL A N 1
ATOM 2216 C CA . VAL A 1 292 ? -6.573 14.121 -7.304 1.00 97.50 292 VAL A CA 1
ATOM 2217 C C . VAL A 1 292 ? -6.087 14.871 -8.546 1.00 97.50 292 VAL A C 1
ATOM 2219 O O . VAL A 1 292 ? -6.529 14.561 -9.650 1.00 97.50 292 VAL A O 1
ATOM 2222 N N . ILE A 1 293 ? -5.153 15.814 -8.382 1.00 98.06 293 ILE A N 1
ATOM 2223 C CA . ILE A 1 293 ? -4.524 16.523 -9.504 1.00 98.06 293 ILE A CA 1
ATOM 2224 C C . ILE A 1 293 ? -3.695 15.547 -10.353 1.00 98.06 293 ILE A C 1
ATOM 2226 O O . ILE A 1 293 ? -3.872 15.520 -11.569 1.00 98.06 293 ILE A O 1
ATOM 2230 N N . LEU A 1 294 ? -2.863 14.705 -9.725 1.00 97.94 294 LEU A N 1
ATOM 2231 C CA . LEU A 1 294 ? -2.084 13.662 -10.416 1.00 97.94 294 LEU A CA 1
ATOM 2232 C C . LEU A 1 294 ? -2.952 12.570 -11.053 1.00 97.94 294 LEU A C 1
ATOM 2234 O O . LEU A 1 294 ? -2.567 11.969 -12.049 1.00 97.94 294 LEU A O 1
ATOM 2238 N N . GLY A 1 295 ? -4.158 12.339 -10.532 1.00 97.00 295 GLY A N 1
ATOM 2239 C CA . GLY A 1 295 ? -5.115 11.409 -11.126 1.00 97.00 295 GLY A CA 1
ATOM 2240 C C . GLY A 1 295 ? -5.535 11.792 -12.549 1.00 97.00 295 GLY A C 1
ATOM 2241 O O . GLY A 1 295 ? -6.037 10.934 -13.272 1.00 97.00 295 GLY A O 1
ATOM 2242 N N . ASN A 1 296 ? -5.322 13.045 -12.967 1.00 97.88 296 ASN A N 1
ATOM 2243 C CA . ASN A 1 296 ? -5.621 13.526 -14.309 1.00 97.88 296 ASN A CA 1
ATOM 2244 C C . ASN A 1 296 ? -4.465 13.255 -15.283 1.00 97.88 296 ASN A C 1
ATOM 2246 O O . ASN A 1 296 ? -3.444 13.939 -15.244 1.00 97.88 296 ASN A O 1
ATOM 2250 N N . ALA A 1 297 ? -4.675 12.342 -16.236 1.00 97.38 297 ALA A N 1
ATOM 2251 C CA . ALA A 1 297 ? -3.651 11.966 -17.210 1.00 97.38 297 ALA A CA 1
ATOM 2252 C C . ALA A 1 297 ? -3.128 13.123 -18.078 1.00 97.38 297 ALA A C 1
ATOM 2254 O O . ALA A 1 297 ? -1.985 13.075 -18.517 1.00 97.38 297 ALA A O 1
ATOM 2255 N N . ALA A 1 298 ? -3.931 14.158 -18.352 1.00 96.00 298 ALA A N 1
ATOM 2256 C CA . ALA A 1 298 ? -3.475 15.308 -19.135 1.00 96.00 298 ALA A CA 1
ATOM 2257 C C . ALA A 1 298 ? -2.533 16.212 -18.328 1.00 96.00 298 ALA A C 1
ATOM 2259 O O . ALA A 1 298 ? -1.592 16.773 -18.885 1.00 96.00 298 ALA A O 1
ATOM 2260 N N . VAL A 1 299 ? -2.779 16.337 -17.021 1.00 97.38 299 VAL A N 1
ATOM 2261 C CA . VAL A 1 299 ? -1.917 17.096 -16.106 1.00 97.38 299 VAL A CA 1
ATOM 2262 C C . VAL A 1 299 ? -0.659 16.299 -15.773 1.00 97.38 299 VAL A C 1
ATOM 2264 O O . VAL A 1 299 ? 0.426 16.877 -15.728 1.00 97.38 299 VAL A O 1
ATOM 2267 N N . ASP A 1 300 ? -0.785 14.980 -15.596 1.00 97.50 300 ASP A N 1
ATOM 2268 C CA . ASP A 1 300 ? 0.339 14.119 -15.232 1.00 97.50 300 ASP A CA 1
ATOM 2269 C C . ASP A 1 300 ? 1.455 14.150 -16.279 1.00 97.50 300 ASP A C 1
ATOM 2271 O O . ASP A 1 300 ? 2.614 14.123 -15.905 1.00 97.50 300 ASP A O 1
ATOM 2275 N N . VAL A 1 301 ? 1.168 14.379 -17.568 1.00 95.94 301 VAL A N 1
ATOM 2276 C CA . VAL A 1 301 ? 2.221 14.589 -18.589 1.00 95.94 301 VAL A CA 1
ATOM 2277 C C . VAL A 1 301 ? 3.242 15.663 -18.179 1.00 95.94 301 VAL A C 1
ATOM 2279 O O . VAL A 1 301 ? 4.422 15.533 -18.493 1.00 95.94 301 VAL A O 1
ATOM 2282 N N . ALA A 1 302 ? 2.809 16.716 -17.479 1.00 97.56 302 ALA A N 1
ATOM 2283 C CA . ALA A 1 302 ? 3.688 17.787 -17.014 1.00 97.56 302 ALA A CA 1
ATOM 2284 C C . ALA A 1 302 ? 4.286 17.538 -15.616 1.00 97.56 302 ALA A C 1
ATOM 2286 O O . ALA A 1 302 ? 5.256 18.201 -15.249 1.00 97.56 302 ALA A O 1
ATOM 2287 N N . LEU A 1 303 ? 3.693 16.642 -14.820 1.00 98.25 303 LEU A N 1
ATOM 2288 C CA . LEU A 1 303 ? 4.059 16.417 -13.416 1.00 98.25 303 LEU A CA 1
ATOM 2289 C C . LEU A 1 303 ? 4.764 15.078 -13.168 1.00 98.25 303 LEU A C 1
ATO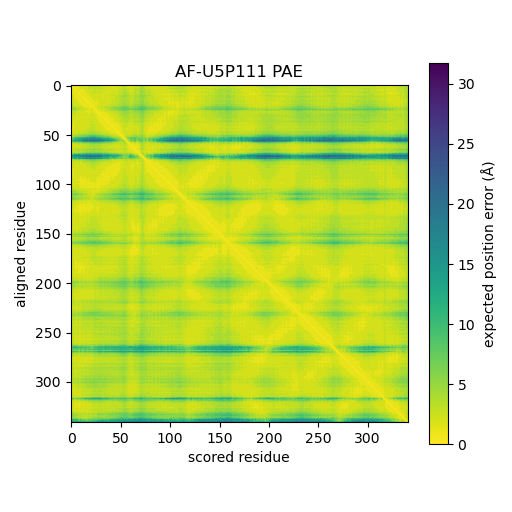M 2291 O O . LEU A 1 303 ? 5.407 14.934 -12.124 1.00 98.25 303 LEU A O 1
ATOM 2295 N N . HIS A 1 304 ? 4.675 14.133 -14.099 1.00 98.19 304 HIS A N 1
ATOM 2296 C CA . HIS A 1 304 ? 5.250 12.799 -14.003 1.00 98.19 304 HIS A CA 1
ATOM 2297 C C . HIS A 1 304 ? 6.757 12.862 -13.747 1.00 98.19 304 HIS A C 1
ATOM 2299 O O . HIS A 1 304 ? 7.456 13.686 -14.336 1.00 98.19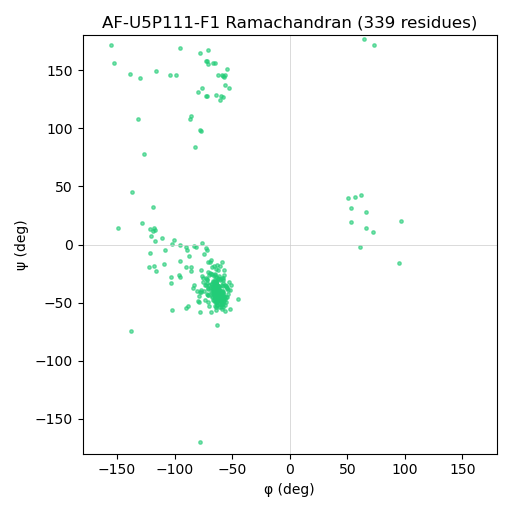 304 HIS A O 1
ATOM 2305 N N . ASP A 1 305 ? 7.250 12.019 -12.839 1.00 97.00 305 ASP A N 1
ATOM 2306 C CA . ASP A 1 305 ? 8.653 11.979 -12.399 1.00 97.00 305 ASP A CA 1
ATOM 2307 C C . ASP A 1 305 ? 9.241 13.322 -11.914 1.00 97.00 305 ASP A C 1
ATOM 2309 O O . ASP A 1 305 ? 10.457 13.484 -11.794 1.00 97.00 305 ASP A O 1
ATOM 2313 N N . THR A 1 306 ? 8.395 14.294 -11.558 1.00 9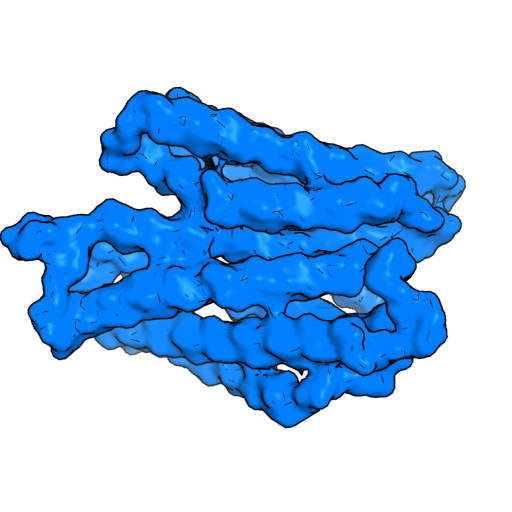8.44 306 THR A N 1
ATOM 2314 C CA . THR A 1 306 ? 8.835 15.540 -10.919 1.00 98.44 306 THR A CA 1
ATOM 2315 C C . THR A 1 306 ? 8.732 15.470 -9.394 1.00 98.44 306 THR A C 1
ATOM 2317 O O . THR A 1 306 ? 8.073 14.606 -8.804 1.00 98.44 306 THR A O 1
ATOM 2320 N N . TYR A 1 307 ? 9.310 16.467 -8.719 1.00 98.19 307 TYR A N 1
ATOM 2321 C CA . TYR A 1 307 ? 9.162 16.639 -7.271 1.00 98.19 307 TYR A CA 1
ATOM 2322 C C . TYR A 1 307 ? 7.706 16.809 -6.805 1.00 98.19 307 TYR A C 1
ATOM 2324 O O . TYR A 1 307 ? 7.445 16.637 -5.614 1.00 98.19 307 TYR A O 1
ATOM 2332 N N . TYR A 1 308 ? 6.752 17.095 -7.701 1.00 98.25 308 TYR A N 1
ATOM 2333 C CA . TYR A 1 308 ? 5.333 17.125 -7.348 1.00 98.25 308 TYR A CA 1
ATOM 2334 C C . TYR A 1 308 ? 4.833 15.740 -6.911 1.00 98.25 308 TYR A C 1
ATOM 2336 O O . TYR A 1 308 ? 4.192 15.621 -5.866 1.00 98.25 308 TYR A O 1
ATOM 2344 N N . VAL A 1 309 ? 5.180 14.685 -7.659 1.00 97.81 309 VAL A N 1
ATOM 2345 C CA . VAL A 1 309 ? 4.816 13.294 -7.334 1.00 97.81 309 VAL A CA 1
ATOM 2346 C C . VAL A 1 309 ? 5.466 12.869 -6.019 1.00 97.81 309 VAL A C 1
ATOM 2348 O O . VAL A 1 309 ? 4.805 12.300 -5.148 1.00 97.81 309 VAL A O 1
ATOM 2351 N N . ILE A 1 310 ? 6.740 13.232 -5.829 1.00 96.88 310 ILE A N 1
ATOM 2352 C CA . ILE A 1 310 ? 7.466 12.992 -4.576 1.00 96.88 310 ILE A CA 1
ATOM 2353 C C . ILE A 1 310 ? 6.732 13.665 -3.411 1.00 96.88 310 ILE A C 1
ATOM 2355 O O . ILE A 1 310 ? 6.443 13.000 -2.417 1.00 96.88 310 ILE A O 1
ATOM 2359 N N . ALA A 1 311 ? 6.393 14.951 -3.524 1.00 97.12 311 ALA A N 1
ATOM 2360 C CA . ALA A 1 311 ? 5.703 15.691 -2.472 1.00 97.12 311 ALA A CA 1
ATOM 2361 C C . ALA A 1 311 ? 4.327 15.089 -2.152 1.00 97.12 311 ALA A C 1
ATOM 2363 O O . ALA A 1 311 ? 4.031 14.846 -0.981 1.00 97.12 311 ALA A O 1
ATOM 2364 N N . HIS A 1 312 ? 3.521 14.790 -3.175 1.00 96.94 312 HIS A N 1
ATOM 2365 C CA . HIS A 1 312 ? 2.227 14.124 -3.025 1.00 96.94 312 HIS A CA 1
ATOM 2366 C C . HIS A 1 312 ? 2.352 12.838 -2.194 1.00 96.94 312 HIS A C 1
ATOM 2368 O O . HIS A 1 312 ? 1.711 12.700 -1.147 1.00 96.94 312 HIS A O 1
ATOM 2374 N N . PHE A 1 313 ? 3.233 11.933 -2.626 1.00 94.44 313 PHE A N 1
ATOM 2375 C CA . PHE A 1 313 ? 3.455 10.648 -1.973 1.00 94.44 313 PHE A CA 1
ATOM 2376 C C . PHE A 1 313 ? 3.988 10.802 -0.543 1.00 94.44 313 PHE A C 1
ATOM 2378 O O . PHE A 1 313 ? 3.589 10.064 0.361 1.00 94.44 313 PHE A O 1
ATOM 2385 N N . HIS A 1 314 ? 4.854 11.790 -0.297 1.00 95.12 314 HIS A N 1
ATOM 2386 C CA . HIS A 1 314 ? 5.375 12.046 1.043 1.00 95.12 314 HIS A CA 1
ATOM 2387 C C . HIS A 1 314 ? 4.311 12.606 1.986 1.00 95.12 314 HIS A C 1
ATOM 2389 O O . HIS A 1 314 ? 4.321 12.226 3.151 1.00 95.12 314 HIS A O 1
ATOM 2395 N N . PHE A 1 315 ? 3.359 13.423 1.527 1.00 94.31 315 PHE A N 1
ATOM 2396 C CA . PHE A 1 315 ? 2.248 13.857 2.379 1.00 94.31 315 PHE A CA 1
ATOM 2397 C C . PHE A 1 315 ? 1.353 12.688 2.805 1.00 94.31 315 PHE A C 1
ATOM 2399 O O . PHE A 1 315 ? 1.045 12.558 3.991 1.00 94.31 315 PHE A O 1
ATOM 2406 N N . VAL A 1 316 ? 0.960 11.819 1.867 1.00 92.62 316 VAL A N 1
ATOM 2407 C CA . VAL A 1 316 ? 0.018 10.725 2.164 1.00 92.62 316 VAL A CA 1
ATOM 2408 C C . VAL A 1 316 ? 0.675 9.536 2.862 1.00 92.62 316 VAL A C 1
ATOM 2410 O O . VAL A 1 316 ? 0.123 9.023 3.835 1.00 92.62 316 VAL A O 1
ATOM 2413 N N . LEU A 1 317 ? 1.850 9.100 2.399 1.00 84.38 317 LEU A N 1
ATOM 2414 C CA . LEU A 1 317 ? 2.477 7.867 2.865 1.00 84.38 317 LEU A CA 1
ATOM 2415 C C . LEU A 1 317 ? 3.613 8.135 3.850 1.00 84.38 317 LEU A C 1
ATOM 2417 O O . LEU A 1 317 ? 3.574 7.627 4.967 1.00 84.38 317 LEU A O 1
ATOM 2421 N N . SER A 1 318 ? 4.617 8.932 3.476 1.00 76.94 318 SER A N 1
ATOM 2422 C CA . SER A 1 318 ? 5.778 9.139 4.356 1.00 76.94 318 SER A CA 1
ATOM 2423 C C . SER A 1 318 ? 5.405 9.876 5.638 1.00 76.94 318 SER A C 1
ATOM 2425 O O . SER A 1 318 ? 5.865 9.505 6.705 1.00 76.94 318 SER A O 1
ATOM 2427 N N . ILE A 1 319 ? 4.597 10.926 5.549 1.00 88.69 319 ILE A N 1
ATOM 2428 C CA . ILE A 1 319 ? 4.185 11.741 6.689 1.00 88.69 319 ILE A CA 1
ATOM 2429 C C . ILE A 1 319 ? 2.923 11.125 7.292 1.00 88.69 319 ILE A C 1
ATOM 2431 O O . ILE A 1 319 ? 2.926 10.788 8.471 1.00 88.69 319 ILE A O 1
ATOM 2435 N N . GLY A 1 320 ? 1.885 10.877 6.485 1.00 90.00 320 GLY A N 1
ATOM 2436 C CA . GLY A 1 320 ? 0.632 10.283 6.957 1.00 90.00 320 GLY A CA 1
ATOM 2437 C C . GLY A 1 320 ? 0.814 8.933 7.663 1.00 90.00 320 GLY A C 1
ATOM 2438 O O . GLY A 1 320 ? 0.452 8.797 8.832 1.00 90.00 320 GLY A O 1
ATOM 2439 N N . ALA A 1 321 ? 1.414 7.928 7.018 1.00 92.75 321 ALA A N 1
ATOM 2440 C CA . ALA A 1 321 ? 1.548 6.606 7.639 1.00 92.75 321 ALA A CA 1
ATOM 2441 C C . ALA A 1 321 ? 2.506 6.609 8.849 1.00 92.75 321 ALA A C 1
ATOM 2443 O O . ALA A 1 321 ? 2.252 5.909 9.830 1.00 92.75 321 ALA A O 1
ATOM 2444 N N . VAL A 1 322 ? 3.564 7.432 8.838 1.00 95.00 322 VAL A N 1
ATOM 2445 C CA . VAL A 1 322 ? 4.451 7.592 10.007 1.00 95.00 322 VAL A CA 1
ATOM 2446 C C . VAL A 1 322 ? 3.725 8.276 11.168 1.00 95.00 322 VAL A C 1
ATOM 2448 O O . VAL A 1 322 ? 3.845 7.821 12.304 1.00 95.00 322 VAL A O 1
ATOM 2451 N N . ILE A 1 323 ? 2.918 9.312 10.912 1.00 96.56 323 ILE A N 1
ATOM 2452 C CA . ILE A 1 323 ? 2.075 9.929 11.947 1.00 96.56 323 ILE A CA 1
ATOM 2453 C C . ILE A 1 323 ? 1.091 8.906 12.512 1.00 96.56 323 ILE A C 1
ATOM 2455 O O . ILE A 1 323 ? 0.888 8.876 13.724 1.00 96.56 323 ILE A O 1
ATOM 2459 N N . ALA A 1 324 ? 0.501 8.043 11.680 1.00 96.50 324 ALA A N 1
ATOM 2460 C CA . ALA A 1 324 ? -0.363 6.973 12.170 1.00 96.50 324 ALA A CA 1
ATOM 2461 C C . ALA A 1 324 ? 0.407 6.001 13.085 1.00 96.50 324 ALA A C 1
ATOM 2463 O O . ALA A 1 324 ? -0.105 5.616 14.133 1.00 96.50 324 ALA A O 1
ATOM 2464 N N . LEU A 1 325 ? 1.657 5.665 12.755 1.00 95.62 325 LEU A N 1
ATOM 2465 C CA . LEU A 1 325 ? 2.512 4.817 13.592 1.00 95.62 325 LEU A CA 1
ATOM 2466 C C . LEU A 1 325 ? 2.849 5.492 14.931 1.00 95.62 325 LEU A C 1
ATOM 2468 O O . LEU A 1 325 ? 2.704 4.874 15.985 1.00 95.62 325 LEU A O 1
ATOM 2472 N N . PHE A 1 326 ? 3.211 6.777 14.923 1.00 95.88 326 PHE A N 1
ATOM 2473 C CA . PHE A 1 326 ? 3.401 7.533 16.164 1.00 95.88 326 PHE A CA 1
ATOM 2474 C C . PHE A 1 326 ? 2.106 7.678 16.962 1.00 95.88 326 PHE A C 1
ATOM 2476 O O . PHE A 1 326 ? 2.143 7.618 18.188 1.00 95.88 326 PHE A O 1
ATOM 2483 N N . THR A 1 327 ? 0.962 7.797 16.287 1.00 96.75 327 THR A N 1
ATOM 2484 C CA . THR A 1 327 ? -0.358 7.782 16.924 1.00 96.75 327 THR A CA 1
ATOM 2485 C C . THR A 1 327 ? -0.584 6.468 17.677 1.00 96.75 327 THR A C 1
ATOM 2487 O O . THR A 1 327 ? -1.053 6.521 18.809 1.00 96.75 327 THR A O 1
ATOM 2490 N N . VAL A 1 328 ? -0.199 5.307 17.118 1.00 95.31 328 VAL A N 1
ATOM 2491 C CA . VAL A 1 328 ? -0.262 4.011 17.832 1.00 95.31 328 VAL A CA 1
ATOM 2492 C C . VAL A 1 328 ? 0.573 4.061 19.106 1.00 95.31 328 VAL A C 1
ATOM 2494 O O . VAL A 1 328 ? 0.059 3.797 20.189 1.00 95.31 328 VAL A O 1
ATOM 2497 N N . VAL A 1 329 ? 1.857 4.407 18.993 1.00 93.75 329 VAL A N 1
ATOM 2498 C CA . VAL A 1 329 ? 2.767 4.402 20.148 1.00 93.75 329 VAL A CA 1
ATOM 2499 C C . VAL A 1 329 ? 2.276 5.375 21.218 1.00 93.75 329 VAL A C 1
ATOM 2501 O O . VAL A 1 329 ? 2.169 5.004 22.378 1.00 93.75 329 VAL A O 1
ATOM 2504 N N . SER A 1 330 ? 1.899 6.592 20.827 1.00 95.00 330 SER A N 1
ATOM 2505 C CA . SER A 1 330 ? 1.401 7.623 21.740 1.00 95.00 330 SER A CA 1
ATOM 2506 C C . SER A 1 330 ? 0.084 7.238 22.420 1.00 95.00 330 SER A C 1
ATOM 2508 O O . SER A 1 330 ? -0.078 7.499 23.610 1.00 95.00 330 SER A O 1
ATOM 2510 N N . ALA A 1 331 ? -0.855 6.623 21.695 1.00 94.19 331 ALA A N 1
ATOM 2511 C CA . ALA A 1 331 ? -2.155 6.247 22.248 1.00 94.19 331 ALA A CA 1
ATOM 2512 C C . ALA A 1 331 ? -2.087 5.014 23.158 1.00 94.19 331 ALA A C 1
ATOM 2514 O O . ALA A 1 331 ? -2.864 4.922 24.102 1.00 94.19 331 ALA A O 1
ATOM 2515 N N . PHE A 1 332 ? -1.177 4.076 22.881 1.00 92.81 332 PHE A N 1
ATOM 2516 C CA . PHE A 1 332 ? -1.144 2.768 23.544 1.00 92.81 332 PHE A CA 1
ATOM 2517 C C . PHE A 1 332 ? 0.141 2.497 24.338 1.00 92.81 332 PHE A C 1
ATOM 2519 O O . PHE A 1 332 ? 0.362 1.372 24.779 1.00 92.81 332 PHE A O 1
ATOM 2526 N N . GLN A 1 333 ? 0.986 3.505 24.563 1.00 91.69 333 GLN A N 1
ATOM 2527 C CA . GLN A 1 333 ? 2.219 3.379 25.351 1.00 91.69 333 GLN A CA 1
ATOM 2528 C C . GLN A 1 333 ? 1.997 2.795 26.751 1.00 91.69 333 GLN A C 1
ATOM 2530 O O . GLN A 1 333 ? 2.792 1.970 27.188 1.00 91.69 333 GLN A O 1
ATOM 2535 N N . GLU A 1 334 ? 0.910 3.156 27.437 1.00 90.75 334 GLU A N 1
ATOM 2536 C CA . GLU A 1 334 ? 0.593 2.580 28.748 1.00 90.75 334 GLU A CA 1
ATOM 2537 C C . GLU A 1 334 ? 0.281 1.084 28.635 1.00 90.75 334 GLU A C 1
ATOM 2539 O O . GLU A 1 334 ? 0.768 0.298 29.442 1.00 90.75 334 GLU A O 1
ATOM 2544 N N . ASN A 1 335 ? -0.445 0.665 27.594 1.00 89.00 335 ASN A N 1
ATOM 2545 C CA . ASN A 1 335 ? -0.725 -0.748 27.331 1.00 89.00 335 ASN A CA 1
ATOM 2546 C C . ASN A 1 335 ? 0.559 -1.530 27.012 1.00 89.00 335 ASN A C 1
ATOM 2548 O O . ASN A 1 335 ? 0.679 -2.696 27.381 1.00 89.00 335 ASN A O 1
ATOM 2552 N N . PHE A 1 336 ? 1.517 -0.903 26.326 1.00 88.88 336 PHE A N 1
ATOM 2553 C CA . PHE A 1 336 ? 2.775 -1.545 25.945 1.00 88.88 336 PHE A CA 1
ATOM 2554 C C . PHE A 1 336 ? 3.807 -1.589 27.076 1.00 88.88 336 PHE A C 1
ATOM 2556 O O . PHE A 1 336 ? 4.512 -2.586 27.216 1.00 88.88 336 PHE A O 1
ATOM 2563 N N . PHE A 1 337 ? 3.921 -0.517 27.863 1.00 90.19 337 PHE A N 1
ATOM 2564 C CA . PHE A 1 337 ? 5.039 -0.303 28.790 1.00 90.19 337 PHE A CA 1
ATOM 2565 C C . PHE A 1 337 ? 4.618 -0.143 30.255 1.00 90.19 337 PHE A C 1
ATOM 2567 O O . PHE A 1 337 ? 5.484 -0.067 31.126 1.00 90.19 337 PHE A O 1
ATOM 2574 N N . GLY A 1 338 ? 3.319 -0.054 30.544 1.00 89.88 338 GLY A N 1
ATOM 2575 C CA . GLY A 1 338 ? 2.789 0.164 31.893 1.00 89.88 338 GLY A CA 1
ATOM 2576 C C . GLY A 1 338 ? 3.002 1.579 32.444 1.00 89.88 338 GLY A C 1
ATOM 2577 O O . GLY A 1 338 ? 2.802 1.795 33.636 1.00 89.88 338 GLY A O 1
ATOM 2578 N N . LYS A 1 339 ? 3.439 2.537 31.614 1.00 87.25 339 LYS A N 1
ATOM 2579 C CA . LYS A 1 339 ? 3.660 3.940 31.997 1.00 87.25 339 LYS A CA 1
ATOM 2580 C C . LYS A 1 339 ? 3.490 4.893 30.813 1.00 87.25 339 LYS A C 1
ATOM 2582 O O . LYS A 1 339 ? 3.693 4.495 29.667 1.00 87.25 339 LYS A O 1
ATOM 2587 N N . THR A 1 340 ? 3.191 6.156 31.105 1.00 83.75 340 THR A N 1
ATOM 2588 C CA . THR A 1 340 ? 3.301 7.265 30.146 1.00 83.75 340 THR A CA 1
ATOM 2589 C C . THR A 1 340 ? 4.775 7.597 29.912 1.00 83.75 340 THR A C 1
ATOM 2591 O O . THR A 1 340 ? 5.505 7.788 30.892 1.00 83.75 340 THR A O 1
ATOM 2594 N N . LEU A 1 341 ? 5.215 7.640 28.651 1.00 74.88 341 LEU A N 1
ATOM 2595 C CA . LEU A 1 341 ? 6.560 8.093 28.276 1.00 74.88 341 LEU A CA 1
ATOM 2596 C C . LEU A 1 341 ? 6.673 9.617 28.253 1.00 74.88 341 LEU A C 1
ATOM 2598 O O . LEU A 1 341 ? 5.650 10.289 27.976 1.00 74.88 341 LEU A O 1
#

InterPro domains:
  IPR000883 Cytochrome c oxidase subunit I [PF00115] (1-339)
  IPR000883 Cytochrome c oxidase subunit I [PR01165] (15-39)
  IPR000883 Cytochrome c oxidase subunit I [PR01165] (57-69)
  IPR000883 Cytochrome c oxidase subunit I [PR01165] (90-108)
  IPR000883 Cytochrome c oxidase subunit I [PR01165] (119-138)
  IPR000883 Cytochrome c oxidase subunit I [PR01165] (170-191)
  IPR000883 Cytochrome c oxidase subunit I [PR01165] (216-231)
  IPR000883 Cytochrome c oxidase subunit I [PR01165] (240-261)
  IPR000883 Cytochrome c oxidase subunit I [PR01165] (276-294)
  IPR000883 Cytochrome c oxidase subunit I [PR01165] (304-323)
  IPR000883 Cytochrome c oxidase subunit I [PTHR10422] (1-340)
  IPR023615 Cytochrome c oxidase, subunit I, copper-binding site [PS00077] (172-226)
  IPR023616 Cytochrome c oxidase-like, subunit I domain [PS50855] (1-341)
  IPR036927 Cytochrome c oxidase-like, subunit I superfamily [G3DSA:1.20.210.10] (1-341)
  IPR036927 Cytochrome c oxidase-like, subunit I superfamily [SSF81442] (1-340)

Solvent-accessible surface area (backbone atoms only — not comparable to full-atom values): 17511 Å² total; per-residue (Å²): 101,81,87,47,52,38,48,45,42,52,45,46,47,39,69,65,43,42,25,61,76,36,61,23,98,57,58,69,41,61,66,54,46,52,50,24,60,60,34,41,64,53,16,50,51,31,38,52,46,8,68,74,30,63,88,22,65,83,50,65,97,79,49,48,51,60,63,55,62,31,75,89,80,36,37,65,63,10,50,51,28,34,50,53,12,51,52,40,41,46,52,22,51,47,44,45,23,55,30,52,48,47,21,61,77,71,45,39,32,90,87,66,47,83,91,71,56,50,58,45,53,51,21,46,46,53,33,26,53,50,48,66,67,27,49,60,44,36,54,51,42,54,50,50,51,50,29,42,67,72,65,78,45,51,63,40,39,62,93,72,77,16,40,39,65,58,50,51,53,32,43,25,49,21,49,44,33,46,61,46,48,50,38,38,28,27,52,10,51,42,50,51,49,54,23,58,75,40,75,38,74,59,44,58,56,68,57,47,47,51,22,52,52,50,44,54,58,50,34,63,71,28,31,64,60,84,39,60,81,76,73,63,52,69,68,60,42,51,50,30,20,54,55,41,42,54,48,52,55,38,53,47,52,43,55,50,26,54,49,52,32,52,72,74,30,91,61,73,86,84,46,73,28,52,50,33,39,52,48,27,55,52,41,30,49,59,14,48,56,49,44,48,52,53,27,32,48,80,55,25,72,80,38,63,97,36,70,62,53,55,50,27,48,35,28,40,47,61,46,20,34,47,34,32,48,51,24,50,50,59,64,40,32,43,81,75,69,75,43,86,130

pLDDT: mean 95.33, std 4.54, range [69.38, 98.69]

Mean predicted aligned error: 3.64 Å

Secondary structure (DSSP, 8-state):
-TTTHIIIIIIIHHHHHHHHHHT-SS-S-HHHHHHHHHHHHHHHHHHHHHHHSTT---STTTT-TTTTT-TTTS-HHHHHHHHHHHHHHHHHHHHHHHHHHHHHHHHPPTT--GGGS-HHHHHHHHHHHHHHHHHHHHHHHHHHHHHHHHS---SS-GGGT--HHHHHHHHHHHHHHHHHHHHHHHHHHHHHHHHHHTT-PPTTHHHHHHHHHHHHHHHTT-GGGGGTTTT--HHHHHHHHHHHHHTHHHHHHHHHHHHHHHHT----S-SHHHHHHHHHHHHHHHHHHHHHHHT-HHHHHHHTTSHHHHHHHIIIIIIHHHHHHHHHHHHHHHHHHSS--

Sequence (341 aa):
IFFNIMPGLFGGFGNYFLPILCGSAELAYPRINSISLLLQPVAFVLVILSTASEFGGGTGWTLYPPLSTSLMSLSPVAVDVIVLGLLVSGISSIMSSLNFLTTVFHLRAKGLTLGILSVSAWSIVITSVMLLLTLPVLTGGVLMLLSDLHFNTLFFDPTFAGDPILYQHLFWFFGHPEVYILILPGFGVVSHVISTNYCRSLFGNQSMILAMGCIAVLGSVVWSHHMYTTGLEVDTRAFFTAATILISIPTGTKVFNWICTYISSNYGIVHSSSLLALLFVCTFTFGGTTGVILGNAAVDVALHDTYYVIAHFHFVLSIGAVIALFTVVSAFQENFFGKTL

Organism: NCBI:txid1410048

Radius of gyration: 20.82 Å; Cα contacts (8 Å, |Δi|>4): 487; chains: 1; bounding box: 52×40×60 Å

Foldseek 3Di:
DLQPLCCQLQNVCLQPCLCVLLVFPHWPCVPLSVQLVVLRVVLVVLLVCQCVDPLHDDCPPLCFPPVVQDPPRGDVSSLVSNLVSLVSSLSSLLSSLVRLLCCNVPGGDPPPDPQNGFLLSLLNNLLSVLSVVQSVLVNVLSVQSVCVNPVVDCQPPVVVPHNSVSSLCSSLLNVQLVLLSSCSSLLRLLQVLLCVQQVHHQQPRVLLSVLSVLLNVLSNVQSCLLVLPVDDDPVVLVVSLVSQLVNVVSVVVSLVRSVVSNVVGPDDPPFPLSVLSVLLSVLQVVLSVLSNQSSRSVSVVVVRPHCSVVSSCCSNRVSNSVSSSVSCCRVCVCVVPVDHD